Protein AF-A0A6A0ID56-F1 (afdb_monomer_lite)

Secondary structure (DSSP, 8-state):
-----EEEEEEEEEETTEEEEEEEEEPPPP-HHHHHHHHHHHHHHHHHHHT-BTTTTBPPPPPBEEEEEEEEEGGGTT-HHHHHHHHHTTTSPEEEEEEEGGGTEEEEEEE-SSGGG-EEEEEEEETTTEEEEEEEE-HHHHHHHHTTS-----EEEEEETTEEEEE----PPPGGG--TTPPPPPPS--

Radius of gyration: 20.6 Å; chains: 1; bounding box: 54×35×72 Å

Sequence (190 aa):
MVESAEPITIRTHLAKNVVMTARMNCPPQVDHSRVFELARLHLRAFYYRITFDRTTRTGRGWPGLFVPVMLAPKSNWGDRFLLEFSNATRGWPHRLLGVTANGFFKVSIRRHAEEHAACWAWALEWNAVFRIVGFFGLLEPAMAAAWSFDARLSRLVAQYPDGFLALGHEQRLPPSEDTLFMVPEAPPNA

Structure (mmCIF, N/CA/C/O backbone):
data_AF-A0A6A0ID56-F1
#
_entry.id   AF-A0A6A0ID56-F1
#
loop_
_atom_site.group_PDB
_atom_site.id
_atom_site.type_symbol
_atom_site.label_atom_id
_atom_site.label_alt_id
_atom_site.label_comp_id
_atom_site.label_asym_id
_atom_site.label_entity_id
_atom_site.label_seq_id
_atom_site.pdbx_PDB_ins_code
_atom_site.Cartn_x
_atom_site.Cartn_y
_atom_site.Cartn_z
_atom_site.occupancy
_atom_site.B_iso_or_equiv
_atom_site.auth_seq_id
_atom_site.auth_comp_id
_atom_site.auth_asym_id
_atom_site.auth_atom_id
_atom_site.pdbx_PDB_model_num
ATOM 1 N N . MET A 1 1 ? -10.986 -10.707 -26.594 1.00 41.41 1 MET A N 1
ATOM 2 C CA . MET A 1 1 ? -9.640 -10.619 -25.992 1.00 41.41 1 MET A CA 1
ATOM 3 C C . MET A 1 1 ? -8.920 -9.497 -26.705 1.00 41.41 1 MET A C 1
ATOM 5 O O . MET A 1 1 ? -8.809 -9.574 -27.917 1.00 41.41 1 MET A O 1
ATOM 9 N N . VAL A 1 2 ? -8.560 -8.423 -26.006 1.00 44.06 2 VAL A N 1
ATOM 10 C CA . VAL A 1 2 ? -7.789 -7.325 -26.605 1.00 44.06 2 VAL A CA 1
ATOM 11 C C . VAL A 1 2 ? -6.315 -7.696 -26.455 1.00 44.06 2 VAL A C 1
ATOM 13 O O . VAL A 1 2 ? -5.825 -7.781 -25.331 1.00 44.06 2 VAL A O 1
ATOM 16 N N . GLU A 1 3 ? -5.635 -7.982 -27.564 1.00 46.88 3 GLU A N 1
ATOM 17 C CA . GLU A 1 3 ? -4.174 -8.104 -27.602 1.00 46.88 3 GLU A CA 1
ATOM 18 C C . GLU A 1 3 ? -3.572 -6.710 -27.401 1.00 46.88 3 GLU A C 1
ATOM 20 O O . GLU A 1 3 ? -3.464 -5.919 -28.330 1.00 46.88 3 GLU A O 1
ATOM 25 N N . SER A 1 4 ? -3.230 -6.379 -26.157 1.00 58.47 4 SER A N 1
ATOM 26 C CA . SER A 1 4 ? -2.521 -5.142 -25.823 1.00 58.47 4 SER A CA 1
ATOM 27 C C . SER A 1 4 ? -1.018 -5.417 -25.812 1.00 58.47 4 SER A C 1
ATOM 29 O O . SER A 1 4 ? -0.416 -5.519 -24.747 1.00 58.47 4 SER A O 1
ATOM 31 N N . ALA A 1 5 ? -0.423 -5.605 -26.988 1.00 66.81 5 ALA A N 1
ATOM 32 C CA . ALA A 1 5 ? 1.027 -5.665 -27.143 1.00 66.81 5 ALA A CA 1
ATOM 33 C C . ALA A 1 5 ? 1.511 -4.358 -27.777 1.00 66.81 5 ALA A C 1
ATOM 35 O O . ALA A 1 5 ? 1.042 -3.982 -28.850 1.00 66.81 5 ALA A O 1
ATOM 36 N N . GLU A 1 6 ? 2.444 -3.669 -27.123 1.00 65.88 6 GLU A N 1
ATOM 37 C CA . GLU A 1 6 ? 3.040 -2.448 -27.670 1.00 65.88 6 GLU A CA 1
ATOM 38 C C . GLU A 1 6 ? 4.349 -2.790 -28.395 1.00 65.88 6 GLU A C 1
ATOM 40 O O . GLU A 1 6 ? 5.275 -3.323 -27.770 1.00 65.88 6 GLU A O 1
ATOM 45 N N . PRO A 1 7 ? 4.456 -2.529 -29.711 1.00 76.38 7 PRO A N 1
ATOM 46 C CA . PRO A 1 7 ? 5.693 -2.749 -30.443 1.00 76.38 7 PRO A CA 1
ATOM 47 C C . PRO A 1 7 ? 6.672 -1.596 -30.192 1.00 76.38 7 PRO A C 1
ATOM 49 O O . PRO A 1 7 ? 6.450 -0.464 -30.619 1.00 76.38 7 PRO A O 1
ATOM 52 N N . ILE A 1 8 ? 7.809 -1.890 -29.566 1.00 76.75 8 ILE A N 1
ATOM 53 C CA . ILE A 1 8 ? 8.932 -0.959 -29.438 1.00 76.75 8 ILE A CA 1
ATOM 54 C C . ILE A 1 8 ? 9.905 -1.209 -30.589 1.00 76.75 8 ILE A C 1
ATOM 56 O O . ILE A 1 8 ? 10.364 -2.333 -30.800 1.00 76.75 8 ILE A O 1
ATOM 60 N N . THR A 1 9 ? 10.245 -0.155 -31.334 1.00 81.44 9 THR A N 1
ATOM 61 C CA . THR A 1 9 ? 11.275 -0.202 -32.381 1.00 81.44 9 THR A CA 1
ATOM 62 C C . THR A 1 9 ? 12.451 0.687 -31.995 1.00 81.44 9 THR A C 1
ATOM 64 O O . THR A 1 9 ? 12.313 1.904 -31.917 1.00 81.44 9 THR A O 1
ATOM 67 N N . ILE A 1 10 ? 13.621 0.085 -31.797 1.00 82.00 10 ILE A N 1
ATOM 68 C CA . ILE A 1 10 ? 14.880 0.787 -31.534 1.00 82.00 10 ILE A CA 1
ATOM 69 C C . ILE A 1 10 ? 15.685 0.800 -32.829 1.00 82.00 10 ILE A C 1
ATOM 71 O O . ILE A 1 10 ? 15.975 -0.254 -33.397 1.00 82.00 10 ILE A O 1
ATOM 75 N N . ARG A 1 11 ? 16.065 1.991 -33.298 1.00 85.50 11 ARG A N 1
ATOM 76 C CA . ARG A 1 11 ? 16.885 2.176 -34.500 1.00 85.50 11 ARG A CA 1
ATOM 77 C C . ARG A 1 11 ? 18.168 2.909 -34.131 1.00 85.50 11 ARG A C 1
ATOM 79 O O . ARG A 1 11 ? 18.107 3.978 -33.534 1.00 85.50 11 ARG A O 1
ATOM 86 N N . THR A 1 12 ? 19.317 2.349 -34.496 1.00 86.06 12 THR A N 1
ATOM 87 C CA . THR A 1 12 ? 20.626 2.965 -34.237 1.00 86.06 12 THR A CA 1
ATOM 88 C C . THR A 1 12 ? 21.547 2.877 -35.451 1.00 86.06 12 THR A C 1
ATOM 90 O O . THR A 1 12 ? 21.469 1.934 -36.242 1.00 86.06 12 THR A O 1
ATOM 93 N N . HIS A 1 13 ? 22.412 3.878 -35.606 1.00 87.75 13 HIS A N 1
ATOM 94 C CA . HIS A 1 13 ? 23.442 3.926 -36.640 1.00 87.75 13 HIS A CA 1
ATOM 95 C C . HIS A 1 13 ? 24.752 3.391 -36.062 1.00 87.75 13 HIS A C 1
ATOM 97 O O . HIS A 1 13 ? 25.316 3.992 -35.154 1.00 87.75 13 HIS A O 1
ATOM 103 N N . LEU A 1 14 ? 25.234 2.266 -36.592 1.00 85.44 14 LEU A N 1
ATOM 104 C CA . LEU A 1 14 ? 26.488 1.650 -36.145 1.00 85.44 14 LEU A CA 1
ATOM 105 C C . LEU A 1 14 ? 27.697 2.166 -36.938 1.00 85.44 14 LEU A C 1
ATOM 107 O O . LEU A 1 14 ? 28.797 2.249 -36.404 1.00 85.44 14 LEU A O 1
ATOM 111 N N . ALA A 1 15 ? 27.497 2.531 -38.206 1.00 87.88 15 ALA A N 1
ATOM 112 C CA . ALA A 1 15 ? 28.513 3.128 -39.069 1.00 87.88 15 ALA A CA 1
ATOM 113 C C . ALA A 1 15 ? 27.854 3.922 -40.206 1.00 87.88 15 ALA A C 1
ATOM 115 O O . ALA A 1 15 ? 26.632 3.888 -40.389 1.00 87.88 15 ALA A O 1
ATOM 116 N N . LYS A 1 16 ? 28.670 4.605 -41.017 1.00 82.00 16 LYS A N 1
ATOM 117 C CA . LYS A 1 16 ? 28.224 5.231 -42.267 1.00 82.00 16 LYS A CA 1
ATOM 118 C C . LYS A 1 16 ? 27.663 4.120 -43.170 1.00 82.00 16 LYS A C 1
ATOM 120 O O . LYS A 1 16 ? 28.420 3.307 -43.685 1.00 82.00 16 LYS A O 1
ATOM 125 N N . ASN A 1 17 ? 26.337 4.073 -43.299 1.00 90.94 17 ASN A N 1
ATOM 126 C CA . ASN A 1 17 ? 25.537 3.069 -44.025 1.00 90.94 17 ASN A CA 1
ATOM 127 C C . ASN A 1 17 ? 25.223 1.745 -43.299 1.00 90.94 17 ASN A C 1
ATOM 129 O O . ASN A 1 17 ? 24.662 0.850 -43.926 1.00 90.94 17 ASN A O 1
ATOM 133 N N . VAL A 1 18 ? 25.489 1.612 -41.995 1.00 83.88 18 VAL A N 1
ATOM 134 C CA . VAL A 1 18 ? 25.038 0.444 -41.212 1.00 83.88 18 VAL A CA 1
ATOM 135 C C . VAL A 1 18 ? 24.012 0.888 -40.178 1.00 83.88 18 VAL A C 1
ATOM 137 O O . VAL A 1 18 ? 24.323 1.662 -39.272 1.00 83.88 18 VAL A O 1
ATOM 140 N N . VAL A 1 19 ? 22.784 0.386 -40.315 1.00 91.12 19 VAL A N 1
ATOM 141 C CA . VAL A 1 19 ? 21.666 0.662 -39.408 1.00 91.12 19 VAL A CA 1
ATOM 142 C C . VAL A 1 19 ? 21.219 -0.643 -38.773 1.00 91.12 19 VAL A C 1
ATOM 144 O O . VAL A 1 19 ? 20.851 -1.581 -39.475 1.00 91.12 19 VAL A O 1
ATOM 147 N N . MET A 1 20 ? 21.201 -0.684 -37.446 1.00 86.94 20 MET A N 1
ATOM 148 C CA . MET A 1 20 ? 20.585 -1.771 -36.696 1.00 86.94 20 MET A CA 1
ATOM 149 C C . MET A 1 20 ? 19.167 -1.366 -36.300 1.00 86.94 20 MET A C 1
ATOM 151 O O . MET A 1 20 ? 18.949 -0.265 -35.791 1.00 86.94 20 MET A O 1
ATOM 155 N N . THR A 1 21 ? 18.208 -2.262 -36.530 1.00 89.00 21 THR A N 1
ATOM 156 C CA . THR A 1 21 ? 16.823 -2.108 -36.073 1.00 89.00 21 THR A CA 1
ATOM 157 C C . THR A 1 21 ? 16.459 -3.303 -35.207 1.00 89.00 21 THR A C 1
ATOM 159 O O . THR A 1 21 ? 16.479 -4.432 -35.689 1.00 89.00 21 THR A O 1
ATOM 162 N N . ALA A 1 22 ? 16.113 -3.057 -33.949 1.00 84.69 22 ALA A N 1
ATOM 163 C CA . ALA A 1 22 ? 15.562 -4.059 -33.047 1.00 84.69 22 ALA A CA 1
ATOM 164 C C . ALA A 1 22 ? 14.069 -3.779 -32.844 1.00 84.69 22 ALA A C 1
ATOM 166 O O . ALA A 1 22 ? 13.681 -2.638 -32.592 1.00 84.69 22 ALA A O 1
ATOM 167 N N . ARG A 1 23 ? 13.231 -4.813 -32.971 1.00 84.56 23 ARG A N 1
ATOM 168 C CA . ARG A 1 23 ? 11.794 -4.750 -32.675 1.00 84.56 23 ARG A CA 1
ATOM 169 C C . ARG A 1 23 ? 11.477 -5.687 -31.526 1.00 84.56 23 ARG A C 1
ATOM 171 O O . ARG A 1 23 ? 11.914 -6.834 -31.538 1.00 84.56 23 ARG A O 1
ATOM 178 N N . MET A 1 24 ? 10.714 -5.199 -30.562 1.00 82.12 24 MET A N 1
ATOM 179 C CA . MET A 1 24 ? 10.298 -5.957 -29.388 1.00 82.12 24 MET A CA 1
ATOM 180 C C . MET A 1 24 ? 8.801 -5.756 -29.179 1.00 82.12 24 MET A C 1
ATOM 182 O O . MET A 1 24 ? 8.315 -4.644 -29.354 1.00 82.12 24 MET A O 1
ATOM 186 N N . ASN A 1 25 ? 8.088 -6.804 -28.776 1.00 78.31 25 ASN A N 1
ATOM 187 C CA . ASN A 1 25 ? 6.704 -6.685 -28.325 1.00 78.31 25 ASN A CA 1
ATOM 188 C C . ASN A 1 25 ? 6.703 -6.668 -26.801 1.00 78.31 25 ASN A C 1
ATOM 190 O O . ASN A 1 25 ? 7.142 -7.632 -26.171 1.00 78.31 25 ASN A O 1
ATOM 194 N N . CYS A 1 26 ? 6.229 -5.576 -26.215 1.00 68.06 26 CYS A N 1
ATOM 195 C CA . CYS A 1 26 ? 6.097 -5.469 -24.774 1.00 68.06 26 CYS A CA 1
ATOM 196 C C . CYS A 1 26 ? 4.773 -6.090 -24.316 1.00 68.06 26 CYS A C 1
ATOM 198 O O . CYS A 1 26 ? 3.750 -5.921 -24.987 1.00 68.06 26 CYS A O 1
ATOM 200 N N . PRO A 1 27 ? 4.774 -6.812 -23.180 1.00 71.56 27 PRO A N 1
ATOM 201 C CA . PRO A 1 27 ? 3.541 -7.325 -22.605 1.00 71.56 27 PRO A CA 1
ATOM 202 C C . PRO A 1 27 ? 2.624 -6.162 -22.190 1.00 71.56 27 PRO A C 1
ATOM 204 O O . PRO A 1 27 ? 3.123 -5.052 -21.966 1.00 71.56 27 PRO A O 1
ATOM 207 N N . PRO A 1 28 ? 1.310 -6.414 -22.032 1.00 74.81 28 PRO A N 1
ATOM 208 C CA . PRO A 1 28 ? 0.379 -5.429 -21.500 1.00 74.81 28 PRO A CA 1
ATOM 209 C C . PRO A 1 28 ? 0.922 -4.818 -20.210 1.00 74.81 28 PRO A C 1
ATOM 211 O O . PRO A 1 28 ? 1.249 -5.538 -19.262 1.00 74.81 28 PRO A O 1
ATOM 214 N N . GLN A 1 29 ? 1.031 -3.494 -20.186 1.00 78.25 29 GLN A N 1
ATOM 215 C CA . GLN A 1 29 ? 1.465 -2.767 -19.003 1.00 78.25 29 GLN A CA 1
ATOM 216 C C . GLN A 1 29 ? 0.274 -2.492 -18.092 1.00 78.25 29 GLN A C 1
ATOM 218 O O . GLN A 1 29 ? -0.871 -2.348 -18.526 1.00 78.25 29 GLN A O 1
ATOM 223 N N . VAL A 1 30 ? 0.548 -2.446 -16.796 1.00 83.56 30 VAL A N 1
ATOM 224 C CA . VAL A 1 30 ? -0.463 -2.119 -15.800 1.00 83.56 30 VAL A CA 1
ATOM 225 C C . VAL A 1 30 ? -0.763 -0.623 -15.866 1.00 83.56 30 VAL A C 1
ATOM 227 O O . VAL A 1 30 ? 0.144 0.198 -15.797 1.00 83.56 30 VAL A O 1
ATOM 230 N N . ASP A 1 31 ? -2.041 -0.258 -15.936 1.00 88.19 31 ASP A N 1
ATOM 231 C CA . ASP A 1 31 ? -2.465 1.132 -15.760 1.00 88.19 31 ASP A CA 1
ATOM 232 C C . ASP A 1 31 ? -2.387 1.500 -14.269 1.00 88.19 31 ASP A C 1
ATOM 234 O O . ASP A 1 31 ? -3.227 1.088 -13.458 1.00 88.19 31 ASP A O 1
ATOM 238 N N . HIS A 1 32 ? -1.356 2.267 -13.907 1.00 86.44 32 HIS A N 1
ATOM 239 C CA . HIS A 1 32 ? -1.090 2.667 -12.525 1.00 86.44 32 HIS A CA 1
ATOM 240 C C . HIS A 1 32 ? -2.263 3.440 -11.907 1.00 86.44 32 HIS A C 1
ATOM 242 O O . HIS A 1 32 ? -2.618 3.188 -10.754 1.00 86.44 32 HIS A O 1
ATOM 248 N N . SER A 1 33 ? -2.910 4.329 -12.665 1.00 89.06 33 SER A N 1
ATOM 249 C CA . SER A 1 33 ? -4.040 5.129 -12.179 1.00 89.06 33 SER A CA 1
ATOM 250 C C . SER A 1 33 ? -5.215 4.233 -11.796 1.00 89.06 33 SER A C 1
ATOM 252 O O . SER A 1 33 ? -5.802 4.387 -10.723 1.00 89.06 33 SER A O 1
ATOM 254 N N . ARG A 1 34 ? -5.522 3.235 -12.633 1.00 92.69 34 ARG A N 1
ATOM 255 C CA . ARG A 1 34 ? -6.596 2.269 -12.351 1.00 92.69 34 ARG A CA 1
ATOM 256 C C . ARG A 1 34 ? -6.262 1.365 -11.174 1.00 92.69 34 ARG A C 1
ATOM 258 O O . ARG A 1 34 ? -7.144 1.067 -10.369 1.00 92.69 34 ARG A O 1
ATOM 265 N N . VAL A 1 35 ? -5.005 0.944 -11.051 1.00 93.94 35 VAL A N 1
ATOM 266 C CA . VAL A 1 35 ? -4.553 0.137 -9.913 1.00 93.94 35 VAL A CA 1
ATOM 267 C C . VAL A 1 35 ? -4.669 0.903 -8.603 1.00 93.94 35 VAL A C 1
ATOM 269 O O . VAL A 1 35 ? -5.220 0.373 -7.637 1.00 93.94 35 VAL A O 1
ATOM 272 N N . PHE A 1 36 ? -4.212 2.151 -8.560 1.00 95.12 36 PHE A N 1
ATOM 273 C CA . PHE A 1 36 ? -4.312 2.962 -7.353 1.00 95.12 36 PHE A CA 1
ATOM 274 C C . PHE A 1 36 ? -5.759 3.286 -6.988 1.00 95.12 36 PHE A C 1
ATOM 276 O O . PHE A 1 36 ? -6.105 3.235 -5.807 1.00 95.12 36 PHE A O 1
ATOM 283 N N . GLU A 1 37 ? -6.628 3.524 -7.970 1.00 96.12 37 GLU A N 1
ATOM 284 C CA . GLU A 1 37 ? -8.051 3.725 -7.697 1.00 96.12 37 GLU A CA 1
ATOM 285 C C . GLU A 1 37 ? -8.710 2.457 -7.135 1.00 96.12 37 GLU A C 1
ATOM 287 O O . GLU A 1 37 ? -9.428 2.520 -6.135 1.00 96.12 37 GLU A O 1
ATOM 292 N N . LEU A 1 38 ? -8.410 1.282 -7.696 1.00 96.75 38 LEU A N 1
ATOM 293 C CA . LEU A 1 38 ? -8.908 0.014 -7.159 1.00 96.75 38 LEU A CA 1
ATOM 294 C C . LEU A 1 38 ? -8.387 -0.247 -5.735 1.00 96.75 38 LEU A C 1
ATOM 296 O O . LEU A 1 38 ? -9.147 -0.681 -4.866 1.00 96.75 38 LEU A O 1
ATOM 300 N N . ALA A 1 39 ? -7.114 0.054 -5.464 1.00 97.56 39 ALA A N 1
ATOM 301 C CA . ALA A 1 39 ? -6.554 -0.019 -4.118 1.00 97.56 39 ALA A CA 1
ATOM 302 C C . ALA A 1 39 ? -7.306 0.909 -3.151 1.00 97.56 39 ALA A C 1
ATOM 304 O O . ALA A 1 39 ? -7.729 0.471 -2.080 1.00 97.56 39 ALA A O 1
ATOM 305 N N . ARG A 1 40 ? -7.559 2.160 -3.554 1.00 97.25 40 ARG A N 1
ATOM 306 C CA . ARG A 1 40 ? -8.319 3.135 -2.764 1.00 97.25 40 ARG A CA 1
ATOM 307 C C . ARG A 1 40 ? -9.728 2.637 -2.440 1.00 97.25 40 ARG A C 1
ATOM 309 O O . ARG A 1 40 ? -10.163 2.759 -1.297 1.00 97.25 40 ARG A O 1
ATOM 316 N N . LEU A 1 41 ? -10.437 2.045 -3.403 1.00 97.31 41 LEU A N 1
ATOM 317 C CA . LEU A 1 41 ? -11.779 1.489 -3.187 1.00 97.31 41 LEU A CA 1
ATOM 318 C C . LEU A 1 41 ? -11.776 0.332 -2.178 1.00 97.31 41 LEU A C 1
ATOM 320 O O . LEU A 1 41 ? -12.590 0.340 -1.249 1.00 97.31 41 LEU A O 1
ATOM 324 N N . HIS A 1 42 ? -10.838 -0.615 -2.297 1.00 97.44 42 HIS A N 1
ATOM 325 C CA . HIS A 1 42 ? -10.683 -1.695 -1.316 1.00 97.44 42 HIS A CA 1
ATOM 326 C C . HIS A 1 42 ? -10.437 -1.147 0.090 1.00 97.44 42 HIS A C 1
ATOM 328 O O . HIS A 1 42 ? -11.107 -1.542 1.046 1.00 97.44 42 HIS A O 1
ATOM 334 N N . LEU A 1 43 ? -9.507 -0.201 0.220 1.00 97.88 43 LEU A N 1
ATOM 335 C CA . LEU A 1 43 ? -9.165 0.372 1.515 1.00 97.88 43 LEU A CA 1
ATOM 336 C C . LEU A 1 43 ? -10.336 1.141 2.122 1.00 97.88 43 LEU A C 1
ATOM 338 O O . LEU A 1 43 ? -10.554 1.022 3.323 1.00 97.88 43 LEU A O 1
ATOM 342 N N . ARG A 1 44 ? -11.134 1.871 1.329 1.00 96.75 44 ARG A N 1
ATOM 343 C CA . ARG A 1 44 ? -12.348 2.539 1.831 1.00 96.75 44 ARG A CA 1
ATOM 344 C C . ARG A 1 44 ? -13.338 1.541 2.424 1.00 96.75 44 ARG A C 1
ATOM 346 O O . ARG A 1 44 ? -13.853 1.784 3.514 1.00 96.75 44 ARG A O 1
ATOM 353 N N . ALA A 1 45 ? -13.563 0.412 1.753 1.00 96.56 45 ALA A N 1
ATOM 354 C CA . ALA A 1 45 ? -14.433 -0.646 2.263 1.00 96.56 45 ALA A CA 1
ATOM 355 C C . ALA A 1 45 ? -13.884 -1.259 3.564 1.00 96.56 45 ALA A C 1
ATOM 357 O O . ALA A 1 45 ? -14.614 -1.416 4.545 1.00 96.56 45 ALA A O 1
ATOM 358 N N . PHE A 1 46 ? -12.583 -1.552 3.608 1.00 97.38 46 PHE A N 1
ATOM 359 C CA . PHE A 1 46 ? -11.940 -2.080 4.808 1.00 97.38 46 PHE A CA 1
ATOM 360 C C . PHE A 1 46 ? -11.947 -1.089 5.966 1.00 97.38 46 PHE A C 1
ATOM 362 O O . PHE A 1 46 ? -12.250 -1.476 7.089 1.00 97.38 46 PHE A O 1
ATOM 369 N N . TYR A 1 47 ? -11.677 0.187 5.709 1.00 96.75 47 TYR A N 1
ATOM 370 C CA . TYR A 1 47 ? -11.709 1.229 6.725 1.00 96.75 47 TYR A CA 1
ATOM 371 C C . TYR A 1 47 ? -13.107 1.394 7.321 1.00 96.75 47 TYR A C 1
ATOM 373 O O . TYR A 1 47 ? -13.259 1.449 8.544 1.00 96.75 47 TYR A O 1
ATOM 381 N N . TYR A 1 48 ? -14.139 1.398 6.472 1.00 96.62 48 TYR A N 1
ATOM 382 C CA . TYR A 1 48 ? -15.523 1.423 6.933 1.00 96.62 48 TYR A CA 1
ATOM 383 C C . TYR A 1 48 ? -15.816 0.236 7.856 1.00 96.62 48 TYR A C 1
ATOM 385 O O . TYR A 1 48 ? -16.371 0.420 8.934 1.00 96.62 48 TYR A O 1
ATOM 393 N N . ARG A 1 49 ? -15.368 -0.972 7.485 1.00 95.88 49 ARG A N 1
ATOM 394 C CA . ARG A 1 49 ? -15.504 -2.174 8.323 1.00 95.88 49 ARG A CA 1
ATOM 395 C C . ARG A 1 49 ? -14.747 -2.063 9.649 1.00 95.88 49 ARG A C 1
ATOM 397 O O . ARG A 1 49 ? -15.299 -2.431 10.678 1.00 95.88 49 ARG A O 1
ATOM 404 N N . ILE A 1 50 ? -13.501 -1.586 9.632 1.00 95.31 50 ILE A N 1
ATOM 405 C CA . ILE A 1 50 ? -12.666 -1.410 10.835 1.00 95.31 50 ILE A CA 1
ATOM 406 C C . ILE A 1 50 ? -13.330 -0.446 11.822 1.00 95.31 50 ILE A C 1
ATOM 408 O O . ILE A 1 50 ? -13.215 -0.618 13.031 1.00 95.31 50 ILE A O 1
ATOM 412 N N . THR A 1 51 ? -14.014 0.574 11.308 1.00 95.31 51 THR A N 1
ATOM 413 C CA . THR A 1 51 ? -14.630 1.639 12.108 1.00 95.31 51 THR A CA 1
ATOM 414 C C . THR A 1 51 ? -16.130 1.458 12.320 1.00 95.31 51 THR A C 1
ATOM 416 O O . THR A 1 51 ? -16.778 2.376 12.818 1.00 95.31 51 THR A O 1
ATOM 419 N N . PHE A 1 52 ? -16.684 0.306 11.935 1.00 96.88 52 PHE A N 1
ATOM 420 C CA . PHE A 1 52 ? -18.110 0.026 12.036 1.00 96.88 52 PHE A CA 1
ATOM 421 C C . PHE A 1 52 ? -18.532 -0.163 13.493 1.00 96.88 52 PHE A C 1
ATOM 423 O O . PHE A 1 52 ? -18.101 -1.107 14.158 1.00 96.88 52 PHE A O 1
ATOM 430 N N . ASP A 1 53 ? -19.424 0.698 13.966 1.00 96.31 53 ASP A N 1
ATOM 431 C CA . ASP A 1 53 ? -20.088 0.547 15.253 1.00 96.31 53 ASP A CA 1
ATOM 432 C C . ASP A 1 53 ? -21.397 -0.232 15.065 1.00 96.31 53 ASP A C 1
ATOM 434 O O . ASP A 1 53 ? -22.271 0.129 14.274 1.00 96.31 53 ASP A O 1
ATOM 438 N N . ARG A 1 54 ? -21.536 -1.334 15.806 1.00 95.31 54 ARG A N 1
ATOM 439 C CA . ARG A 1 54 ? -22.718 -2.206 15.751 1.00 95.31 54 ARG A CA 1
ATOM 440 C C . ARG A 1 54 ? -23.962 -1.561 16.359 1.00 95.31 54 ARG A C 1
ATOM 442 O O . ARG A 1 54 ? -25.067 -1.940 15.978 1.00 95.31 54 ARG A O 1
ATOM 449 N N . THR A 1 55 ? -23.782 -0.613 17.274 1.00 96.88 55 THR A N 1
ATOM 450 C CA . THR A 1 55 ? -24.863 0.077 17.983 1.00 96.88 55 THR A CA 1
ATOM 451 C C . THR A 1 55 ? -25.545 1.069 17.055 1.00 96.88 55 THR A C 1
ATOM 453 O O . THR A 1 55 ? -26.752 0.997 16.840 1.00 96.88 55 THR A O 1
ATOM 456 N N . THR A 1 56 ? -24.760 1.953 16.438 1.00 96.44 56 THR A N 1
ATOM 457 C CA . THR A 1 56 ? -25.258 2.951 15.481 1.00 96.44 56 THR A CA 1
ATOM 458 C C . THR A 1 56 ? -25.461 2.375 14.080 1.00 96.44 56 THR A C 1
ATOM 460 O O . THR A 1 56 ? -26.122 3.002 13.256 1.00 96.44 56 THR A O 1
ATOM 463 N N . ARG A 1 57 ? -24.906 1.184 13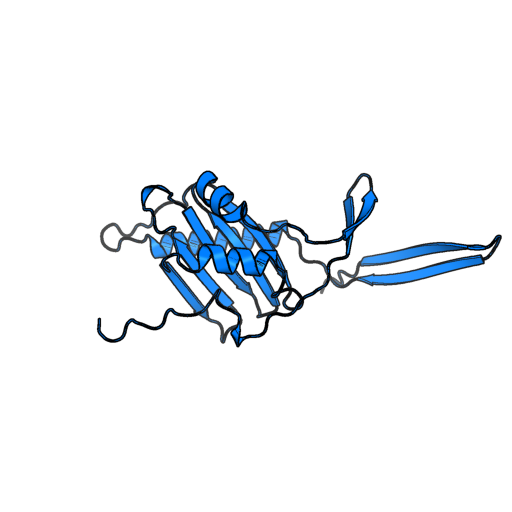.803 1.00 95.88 57 ARG A N 1
ATOM 464 C CA . ARG A 1 57 ? -24.863 0.527 12.484 1.00 95.88 57 ARG A CA 1
ATOM 465 C C . ARG A 1 57 ? -24.194 1.386 11.412 1.00 95.88 57 ARG A C 1
ATOM 467 O O . ARG A 1 57 ? -24.578 1.343 10.243 1.00 95.88 57 ARG A O 1
ATOM 474 N N . THR A 1 58 ? -23.192 2.165 11.804 1.00 95.12 58 THR A N 1
ATOM 475 C CA . THR A 1 58 ? -22.465 3.063 10.907 1.00 95.12 58 THR A CA 1
ATOM 476 C C . THR A 1 58 ? -20.957 2.923 11.086 1.00 95.12 58 THR A C 1
ATOM 478 O O . THR A 1 58 ? -20.453 2.742 12.190 1.00 95.12 58 THR A O 1
ATOM 481 N N . GLY A 1 59 ? -20.226 2.990 9.974 1.00 93.50 59 GLY A N 1
ATOM 482 C CA . GLY A 1 59 ? -18.773 3.162 9.950 1.00 93.50 59 GLY A CA 1
ATOM 483 C C . GLY A 1 59 ? -18.384 4.624 9.753 1.00 93.50 59 GLY A C 1
ATOM 484 O O . GLY A 1 59 ? -19.203 5.455 9.351 1.00 93.50 59 GLY A O 1
ATOM 485 N N . ARG A 1 60 ? -17.118 4.948 10.019 1.00 92.56 60 ARG A N 1
ATOM 486 C CA . ARG A 1 60 ? -16.589 6.304 9.832 1.00 92.56 60 ARG A CA 1
ATOM 487 C C . ARG A 1 60 ? -16.214 6.556 8.372 1.00 92.56 60 ARG A C 1
ATOM 489 O O . ARG A 1 60 ? -15.867 5.642 7.621 1.00 92.56 60 ARG A O 1
ATOM 496 N N . GLY A 1 61 ? -16.266 7.828 7.982 1.00 89.38 61 GLY A N 1
ATOM 497 C CA . GLY A 1 61 ? -15.762 8.292 6.693 1.00 89.38 61 GLY A CA 1
ATOM 498 C C . GLY A 1 61 ? -14.240 8.176 6.600 1.00 89.38 61 GLY A C 1
ATOM 499 O O . GLY A 1 61 ? -13.539 8.245 7.607 1.00 89.38 61 GLY A O 1
ATOM 500 N N . TRP A 1 62 ? -13.742 8.002 5.376 1.00 91.25 62 TRP A N 1
ATOM 501 C CA . TRP A 1 62 ? -12.311 7.908 5.082 1.00 91.25 62 TRP A CA 1
ATOM 502 C C . TRP A 1 62 ? -11.546 9.138 5.602 1.00 91.25 62 TRP A C 1
ATOM 504 O O . TRP A 1 62 ? -11.952 10.259 5.285 1.00 91.25 62 TRP A O 1
ATOM 514 N N . PRO A 1 63 ? -10.448 8.965 6.356 1.00 88.44 63 PRO A N 1
ATOM 515 C CA . PRO A 1 63 ? -9.711 10.086 6.907 1.00 88.44 63 PRO A CA 1
ATOM 516 C C . PRO A 1 63 ? -8.650 10.580 5.920 1.00 88.44 63 PRO A C 1
ATOM 518 O O . PRO A 1 63 ? -7.855 9.797 5.400 1.00 88.44 63 PRO A O 1
ATOM 521 N N . GLY A 1 64 ? -8.602 11.898 5.725 1.00 91.81 64 GLY A N 1
ATOM 522 C CA . GLY A 1 64 ? -7.503 12.586 5.049 1.00 91.81 64 GLY A CA 1
ATOM 523 C C . GLY A 1 64 ? -7.230 12.120 3.616 1.00 91.81 64 GLY A C 1
ATOM 524 O O . GLY A 1 64 ? -8.147 11.820 2.847 1.00 91.81 64 GLY A O 1
ATOM 525 N N . LEU A 1 65 ? -5.949 12.115 3.249 1.00 94.25 65 LEU A N 1
ATOM 526 C CA . LEU A 1 65 ? -5.487 11.852 1.888 1.00 94.25 65 LEU A CA 1
ATOM 527 C C . LEU A 1 65 ? -5.242 10.363 1.647 1.00 94.25 65 LEU A C 1
ATOM 529 O O . LEU A 1 65 ? -5.047 9.588 2.578 1.00 94.25 65 LEU A O 1
ATOM 533 N N . PHE A 1 66 ? -5.240 9.971 0.375 1.00 95.62 66 PHE A N 1
ATOM 534 C CA . PHE A 1 66 ? -4.745 8.678 -0.087 1.00 95.62 66 PHE A CA 1
ATOM 535 C C . PHE A 1 66 ? -3.375 8.900 -0.727 1.00 95.62 66 PHE A C 1
ATOM 537 O O . PHE A 1 66 ? -3.272 9.632 -1.709 1.00 95.62 66 PHE A O 1
ATOM 544 N N . VAL A 1 67 ? -2.335 8.300 -0.150 1.00 94.69 67 VAL A N 1
ATOM 545 C CA . VAL A 1 67 ? -0.938 8.529 -0.535 1.00 94.69 67 VAL A CA 1
ATOM 546 C C . VAL A 1 67 ? -0.337 7.192 -0.973 1.00 94.69 67 VAL A C 1
ATOM 548 O O . VAL A 1 67 ? 0.216 6.467 -0.140 1.00 94.69 67 VAL A O 1
ATOM 551 N N . PRO A 1 68 ? -0.495 6.796 -2.251 1.00 93.56 68 PRO A N 1
ATOM 552 C CA . PRO A 1 68 ? 0.171 5.612 -2.767 1.00 93.56 68 PRO A CA 1
ATOM 553 C C . PRO A 1 68 ? 1.679 5.855 -2.783 1.00 93.56 68 PRO A C 1
ATOM 555 O O . PRO A 1 68 ? 2.143 6.916 -3.194 1.00 93.56 68 PRO A O 1
ATOM 558 N N . VAL A 1 69 ? 2.431 4.866 -2.319 1.00 90.50 69 VAL A N 1
ATOM 559 C CA . VAL A 1 69 ? 3.888 4.941 -2.236 1.00 90.50 69 VAL A CA 1
ATOM 560 C C . VAL A 1 69 ? 4.527 4.158 -3.374 1.00 90.50 69 VAL A C 1
ATOM 562 O O . VAL A 1 69 ? 5.369 4.688 -4.091 1.00 90.50 69 VAL A O 1
ATOM 565 N N . MET A 1 70 ? 4.128 2.900 -3.558 1.00 90.62 70 MET A N 1
ATOM 566 C CA . MET A 1 70 ? 4.758 2.033 -4.548 1.00 90.62 70 MET A CA 1
ATOM 567 C C . MET A 1 70 ? 3.791 0.961 -5.046 1.00 90.62 70 MET A C 1
ATOM 569 O O . MET A 1 70 ? 3.011 0.403 -4.272 1.00 90.62 70 MET A O 1
ATOM 573 N N . LEU A 1 71 ? 3.892 0.653 -6.338 1.00 92.81 71 LEU A N 1
ATOM 574 C CA . LEU A 1 71 ? 3.396 -0.569 -6.965 1.00 92.81 71 LEU A CA 1
ATOM 575 C C . LEU A 1 71 ? 4.620 -1.397 -7.376 1.00 92.81 71 LEU A C 1
ATOM 577 O O . LEU A 1 71 ? 5.439 -0.926 -8.160 1.00 92.81 71 LEU A O 1
ATOM 581 N N . ALA A 1 72 ? 4.750 -2.612 -6.848 1.00 92.12 72 ALA A N 1
ATOM 582 C CA . ALA A 1 72 ? 5.894 -3.484 -7.089 1.00 92.12 72 ALA A CA 1
ATOM 583 C C . ALA A 1 72 ? 5.449 -4.844 -7.659 1.00 92.12 72 ALA A C 1
ATOM 585 O O . ALA A 1 72 ? 4.624 -5.528 -7.034 1.00 92.12 72 ALA A O 1
ATOM 586 N N . PRO A 1 73 ? 5.991 -5.280 -8.812 1.00 92.12 73 PRO A N 1
ATOM 587 C CA . PRO A 1 73 ? 5.826 -6.652 -9.273 1.00 92.12 73 PRO A CA 1
ATOM 588 C C . PRO A 1 73 ? 6.612 -7.615 -8.375 1.00 92.12 73 PRO A C 1
ATOM 590 O O . PRO A 1 73 ? 7.557 -7.227 -7.692 1.00 92.12 73 PRO A O 1
ATOM 593 N N . LYS A 1 74 ? 6.256 -8.900 -8.414 1.00 92.06 74 LYS A N 1
ATOM 594 C CA . LYS A 1 74 ? 6.869 -9.963 -7.603 1.00 92.06 74 LYS A CA 1
ATOM 595 C C . LYS A 1 74 ? 8.380 -10.056 -7.752 1.00 92.06 74 LYS A C 1
ATOM 597 O O . LYS A 1 74 ? 9.075 -10.354 -6.780 1.00 92.06 74 LYS A O 1
ATOM 602 N N . SER A 1 75 ? 8.881 -9.824 -8.961 1.00 90.25 75 SER A N 1
ATOM 603 C CA . SER A 1 75 ? 10.316 -9.831 -9.230 1.00 90.25 75 SER A CA 1
ATOM 604 C C . SER A 1 75 ? 11.062 -8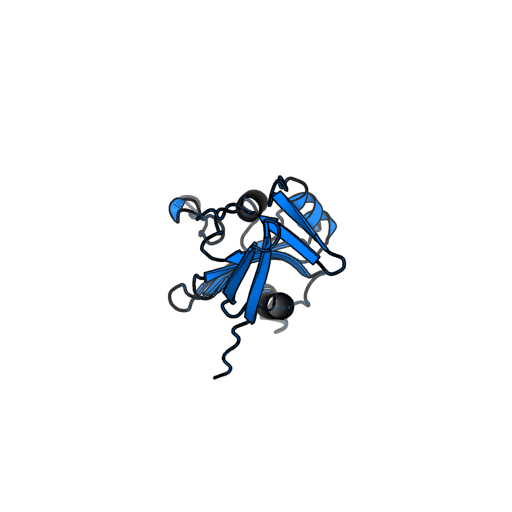.722 -8.487 1.00 90.25 75 SER A C 1
ATOM 606 O O . SER A 1 75 ? 12.251 -8.888 -8.240 1.00 90.25 75 SER A O 1
ATOM 608 N N . ASN A 1 76 ? 10.362 -7.665 -8.056 1.00 90.88 76 ASN A N 1
ATOM 609 C CA . ASN A 1 76 ? 10.925 -6.509 -7.367 1.00 90.88 76 ASN A CA 1
ATOM 610 C C . ASN A 1 76 ? 10.384 -6.308 -5.936 1.00 90.88 76 ASN A C 1
ATOM 612 O O . ASN A 1 76 ? 10.338 -5.194 -5.425 1.00 90.88 76 ASN A O 1
ATOM 616 N N . TRP A 1 77 ? 9.926 -7.364 -5.256 1.00 93.38 77 TRP A N 1
ATOM 617 C CA . TRP A 1 77 ? 9.472 -7.231 -3.860 1.00 93.38 77 TRP A CA 1
ATOM 618 C C . TRP A 1 77 ? 10.598 -6.948 -2.856 1.00 93.38 77 TRP A C 1
ATOM 620 O O . TRP A 1 77 ? 10.325 -6.541 -1.733 1.00 93.38 77 TRP A O 1
ATOM 630 N N . GLY A 1 78 ? 11.849 -7.196 -3.229 1.00 90.62 78 GLY A N 1
ATOM 631 C CA . GLY A 1 78 ? 13.037 -6.868 -2.444 1.00 90.62 78 GLY A CA 1
ATOM 632 C C . GLY A 1 78 ? 13.566 -5.465 -2.729 1.00 90.62 78 GLY A C 1
ATOM 633 O O . GLY A 1 78 ? 14.669 -5.147 -2.299 1.00 90.62 78 GLY A O 1
ATOM 634 N N . ASP A 1 79 ? 12.809 -4.645 -3.464 1.00 88.75 79 ASP A N 1
ATOM 635 C CA . ASP A 1 79 ? 13.135 -3.242 -3.678 1.00 88.75 79 ASP A CA 1
ATOM 636 C C . ASP A 1 79 ? 13.328 -2.526 -2.343 1.00 88.75 79 ASP A C 1
ATOM 638 O O . ASP A 1 79 ? 12.532 -2.675 -1.407 1.00 88.75 79 ASP A O 1
ATOM 642 N N . ARG A 1 80 ? 14.385 -1.719 -2.265 1.00 86.44 80 ARG A N 1
ATOM 643 C CA . ARG A 1 80 ? 14.738 -1.033 -1.031 1.00 86.44 80 ARG A CA 1
ATOM 644 C C . ARG A 1 80 ? 13.610 -0.134 -0.530 1.00 86.44 80 ARG A C 1
ATOM 646 O O . ARG A 1 80 ? 13.390 -0.106 0.672 1.00 86.44 80 ARG A O 1
ATOM 653 N N . PHE A 1 81 ? 12.841 0.523 -1.399 1.00 87.62 81 PHE A N 1
ATOM 654 C CA . PHE A 1 81 ? 11.719 1.359 -0.957 1.00 87.62 81 PHE A CA 1
ATOM 655 C C . PHE A 1 81 ? 10.645 0.537 -0.252 1.00 87.62 81 PHE A C 1
ATOM 657 O O . PHE A 1 81 ? 10.103 0.954 0.771 1.00 87.62 81 PHE A O 1
ATOM 664 N N . LEU A 1 82 ? 10.346 -0.651 -0.786 1.00 90.81 82 LEU A N 1
ATOM 665 C CA . LEU A 1 82 ? 9.352 -1.545 -0.206 1.00 90.81 82 LEU A CA 1
ATOM 666 C C . LEU A 1 82 ? 9.833 -2.113 1.135 1.00 90.81 82 LEU A C 1
ATOM 668 O O . LEU A 1 82 ? 9.042 -2.226 2.075 1.00 90.81 82 LEU A O 1
ATOM 672 N N . LEU A 1 83 ? 11.128 -2.423 1.240 1.00 90.88 83 LEU A N 1
ATOM 673 C CA . LEU A 1 83 ? 11.763 -2.865 2.481 1.00 90.88 83 LEU A CA 1
ATOM 674 C C . LEU A 1 83 ? 11.769 -1.770 3.552 1.00 90.88 83 LEU A C 1
ATOM 676 O O . LEU A 1 83 ? 11.359 -2.031 4.681 1.00 90.88 83 LEU A O 1
ATOM 680 N N . GLU A 1 84 ? 12.174 -0.547 3.208 1.00 90.94 84 GLU A N 1
ATOM 681 C CA . GLU A 1 84 ? 12.178 0.599 4.127 1.00 90.94 84 GLU A CA 1
ATOM 682 C C . GLU A 1 84 ? 10.751 0.939 4.584 1.00 90.94 84 GLU A C 1
ATOM 684 O O . GLU A 1 84 ? 10.511 1.109 5.780 1.00 90.94 84 GLU A O 1
ATOM 689 N N . PHE A 1 85 ? 9.766 0.906 3.676 1.00 93.06 85 PHE A N 1
ATOM 690 C CA . PHE A 1 85 ? 8.351 1.032 4.038 1.00 93.06 85 PHE A CA 1
ATOM 691 C C . PHE A 1 85 ? 7.917 -0.055 5.028 1.00 93.06 85 PHE A C 1
ATOM 693 O O . PHE A 1 85 ? 7.289 0.235 6.054 1.00 93.06 85 PHE A O 1
ATOM 700 N N . SER A 1 86 ? 8.261 -1.314 4.747 1.00 92.69 86 SER A N 1
ATOM 701 C CA . SER A 1 86 ? 7.945 -2.433 5.634 1.00 92.69 86 SER A CA 1
ATOM 702 C C . SER A 1 86 ? 8.615 -2.285 7.001 1.00 92.69 86 SER A C 1
ATOM 704 O O 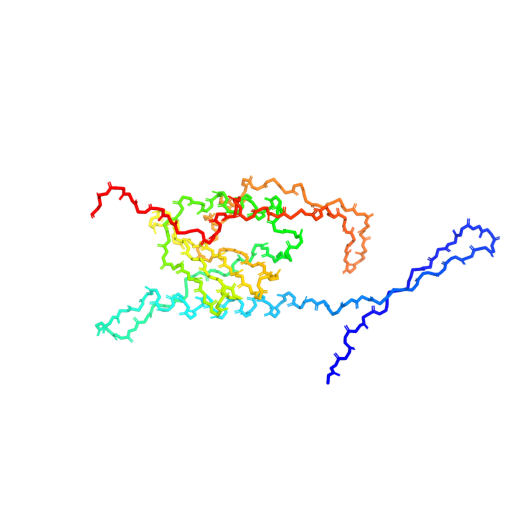. SER A 1 86 ? 8.013 -2.660 8.004 1.00 92.69 86 SER A O 1
ATOM 706 N N . ASN A 1 87 ? 9.837 -1.753 7.059 1.00 91.12 87 ASN A N 1
ATOM 707 C CA . ASN A 1 87 ? 10.583 -1.529 8.295 1.00 91.12 87 ASN A CA 1
ATOM 708 C C . ASN A 1 87 ? 9.984 -0.381 9.115 1.00 91.12 87 ASN A C 1
ATOM 710 O O . ASN A 1 87 ? 9.690 -0.569 10.295 1.00 91.12 87 ASN A O 1
ATOM 714 N N . ALA A 1 88 ? 9.729 0.770 8.490 1.00 91.44 88 ALA A N 1
ATOM 715 C CA . ALA A 1 88 ? 9.180 1.954 9.151 1.00 91.44 88 ALA A CA 1
ATOM 716 C C . ALA A 1 88 ? 7.785 1.711 9.744 1.00 91.44 88 ALA A C 1
ATOM 718 O O . ALA A 1 88 ? 7.429 2.265 10.783 1.00 91.44 88 ALA A O 1
ATOM 719 N N . THR A 1 89 ? 7.000 0.838 9.112 1.00 92.94 89 THR A N 1
ATOM 720 C CA . THR A 1 89 ? 5.635 0.503 9.545 1.00 92.94 89 THR A CA 1
ATOM 721 C C . THR A 1 89 ? 5.568 -0.785 10.372 1.00 92.94 89 THR A C 1
ATOM 723 O O . THR A 1 89 ? 4.493 -1.172 10.842 1.00 92.94 89 THR A O 1
ATOM 726 N N . ARG A 1 90 ? 6.710 -1.452 10.607 1.00 91.19 90 ARG A N 1
ATOM 727 C CA . ARG A 1 90 ? 6.772 -2.748 11.298 1.00 91.19 90 ARG A CA 1
ATOM 728 C C . ARG A 1 90 ? 6.186 -2.686 12.706 1.00 91.19 90 ARG A C 1
ATOM 730 O O . ARG A 1 90 ? 5.424 -3.570 13.081 1.00 91.19 90 ARG A O 1
ATOM 737 N N . GLY A 1 91 ? 6.524 -1.638 13.456 1.00 89.81 91 GLY A N 1
ATOM 738 C CA . GLY A 1 91 ? 6.075 -1.442 14.837 1.00 89.81 91 GLY A CA 1
ATOM 739 C C . GLY A 1 91 ? 4.648 -0.905 14.976 1.00 89.81 91 GLY A C 1
ATOM 740 O O . GLY A 1 91 ? 4.168 -0.738 16.093 1.00 89.81 91 GLY A O 1
ATOM 741 N N . TRP A 1 92 ? 3.961 -0.597 13.872 1.00 93.12 92 TRP A N 1
ATOM 742 C CA . TRP A 1 92 ? 2.628 -0.001 13.932 1.00 93.12 92 TRP A CA 1
ATOM 743 C C . TRP A 1 92 ? 1.572 -1.075 14.226 1.00 93.12 92 TRP A C 1
ATOM 745 O O . TRP A 1 92 ? 1.539 -2.094 13.528 1.00 93.12 92 TRP A O 1
ATOM 755 N N . PRO A 1 93 ? 0.667 -0.858 15.200 1.00 93.06 93 PRO A N 1
ATOM 756 C CA . PRO A 1 93 ? -0.384 -1.817 15.513 1.00 93.06 93 PRO A CA 1
ATOM 757 C C . PRO A 1 93 ? -1.276 -2.147 14.312 1.00 93.06 93 PRO A C 1
ATOM 759 O O . PRO A 1 93 ? -1.836 -1.257 13.660 1.00 93.06 93 PRO A O 1
ATOM 762 N N . HIS A 1 94 ? -1.476 -3.443 14.066 1.00 94.25 94 HIS A N 1
ATOM 763 C CA . HIS A 1 94 ? -2.432 -3.918 13.073 1.00 94.25 94 HIS A CA 1
ATOM 764 C C . HIS A 1 94 ? -3.866 -3.577 13.478 1.00 94.25 94 HIS A C 1
ATOM 766 O O . HIS A 1 94 ? -4.284 -3.740 14.623 1.00 94.25 94 HIS A O 1
ATOM 772 N N . ARG A 1 95 ? -4.643 -3.128 12.498 1.00 95.19 95 ARG A N 1
ATOM 773 C CA . ARG A 1 95 ? -6.091 -2.900 12.608 1.00 95.19 95 ARG A CA 1
ATOM 774 C C . ARG A 1 95 ? -6.877 -3.777 11.647 1.00 95.19 95 ARG A C 1
ATOM 776 O O . ARG A 1 95 ? -8.034 -4.086 11.903 1.00 95.19 95 ARG A O 1
ATOM 783 N N . LEU A 1 96 ? -6.227 -4.206 10.571 1.00 96.06 96 LEU A N 1
ATOM 784 C CA . LEU A 1 96 ? -6.678 -5.297 9.730 1.00 96.06 96 LEU A CA 1
ATOM 785 C C . LEU A 1 96 ? -5.461 -6.071 9.242 1.00 96.06 96 LEU A C 1
ATOM 787 O O . LEU A 1 96 ? -4.473 -5.485 8.799 1.00 96.06 96 LEU A O 1
ATOM 791 N N . LEU A 1 97 ? -5.559 -7.387 9.296 1.00 96.75 97 LEU A N 1
ATOM 792 C CA . LEU A 1 97 ? -4.646 -8.297 8.634 1.00 96.75 97 LEU A CA 1
ATOM 793 C C . LEU A 1 97 ? -5.495 -9.428 8.066 1.00 96.75 97 LEU A C 1
ATOM 795 O O . LEU A 1 97 ? -6.334 -9.987 8.771 1.00 96.75 97 LEU A O 1
ATOM 799 N N . GLY A 1 98 ? -5.335 -9.714 6.780 1.00 95.06 98 GLY A N 1
ATOM 800 C CA . GLY A 1 98 ? -6.159 -10.700 6.102 1.00 95.06 98 GLY A CA 1
ATOM 801 C C . GLY A 1 98 ? -5.419 -11.352 4.952 1.00 95.06 98 GLY A C 1
ATOM 802 O O . GLY A 1 98 ? -4.827 -10.673 4.118 1.00 95.06 98 GLY A O 1
ATOM 803 N N . VAL A 1 99 ? -5.510 -12.676 4.900 1.00 95.25 99 VAL A N 1
ATOM 804 C CA . VAL A 1 99 ? -5.091 -13.504 3.771 1.00 95.25 99 VAL A CA 1
ATOM 805 C C . VAL A 1 99 ? -6.329 -14.265 3.323 1.00 95.25 99 VAL A C 1
ATOM 807 O O . VAL A 1 99 ? -6.944 -14.983 4.105 1.00 95.25 99 VAL A O 1
ATOM 810 N N . THR A 1 100 ? -6.743 -14.052 2.081 1.00 93.75 100 THR A N 1
ATOM 811 C CA . THR A 1 100 ? -7.972 -14.623 1.516 1.00 93.75 100 THR A CA 1
ATOM 812 C C . THR A 1 100 ? -7.694 -15.182 0.126 1.00 93.75 100 THR A C 1
ATOM 81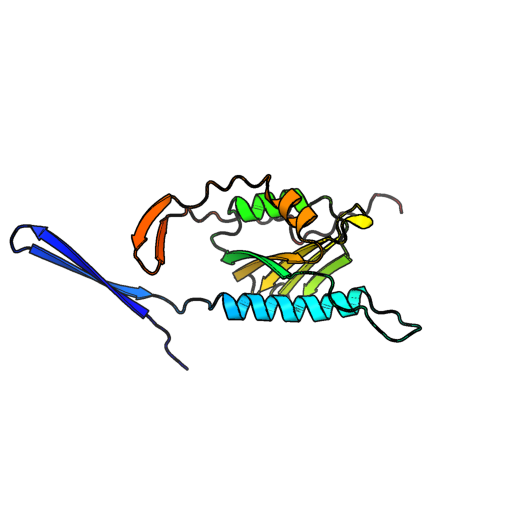4 O O . THR A 1 100 ? -6.575 -15.065 -0.380 1.00 93.75 100 THR A O 1
ATOM 817 N N . ALA A 1 101 ? -8.701 -15.820 -0.478 1.00 93.00 101 ALA A N 1
ATOM 818 C CA . ALA A 1 101 ? -8.595 -16.426 -1.803 1.00 93.00 101 ALA A CA 1
ATOM 819 C C . ALA A 1 101 ? -7.347 -17.319 -1.924 1.00 93.00 101 ALA A C 1
ATOM 821 O O . ALA A 1 101 ? -6.546 -17.140 -2.830 1.00 93.00 101 ALA A O 1
ATOM 822 N N . ASN A 1 102 ? -7.124 -18.220 -0.959 1.00 92.12 102 ASN A N 1
ATOM 823 C CA . ASN A 1 102 ? -5.967 -19.128 -0.932 1.00 92.12 102 ASN A CA 1
ATOM 824 C C . ASN A 1 102 ? -4.601 -18.425 -1.086 1.00 92.12 102 ASN A C 1
ATOM 826 O O . ASN A 1 102 ? -3.675 -18.972 -1.677 1.00 92.12 102 ASN A O 1
ATOM 830 N N . GLY A 1 103 ? -4.477 -17.196 -0.574 1.00 90.69 103 GLY A N 1
ATOM 831 C CA . GLY A 1 103 ? -3.242 -16.411 -0.636 1.00 90.69 103 GLY A CA 1
ATOM 832 C C . GLY A 1 103 ? -3.117 -15.499 -1.856 1.00 90.69 103 GLY A C 1
ATOM 833 O O . GLY A 1 103 ? -2.157 -14.735 -1.920 1.00 90.69 103 GLY A O 1
ATOM 834 N N . PHE A 1 104 ? -4.081 -15.513 -2.782 1.00 93.88 104 PHE A N 1
ATOM 835 C CA . PHE A 1 104 ? -4.100 -14.608 -3.936 1.00 93.88 104 PHE A CA 1
ATOM 836 C C . PHE A 1 104 ? -4.546 -13.186 -3.583 1.00 93.88 104 PHE A C 1
ATOM 838 O O . PHE A 1 104 ? -4.324 -12.272 -4.371 1.00 93.88 104 PHE A O 1
ATOM 845 N N . PHE A 1 105 ? -5.137 -12.967 -2.409 1.00 96.62 105 PHE A N 1
ATOM 846 C CA . PHE A 1 105 ? -5.409 -11.622 -1.917 1.00 96.62 105 PHE A CA 1
ATOM 847 C C . PHE A 1 105 ? -4.940 -11.468 -0.477 1.00 96.62 105 PHE A C 1
ATOM 849 O O . PHE A 1 105 ? -5.411 -12.185 0.413 1.00 96.62 105 PHE A O 1
ATOM 856 N N . LYS A 1 106 ? -4.053 -10.500 -0.240 1.00 97.38 106 LYS A N 1
ATOM 857 C CA . LYS A 1 106 ? -3.604 -10.127 1.105 1.00 97.38 106 LYS A CA 1
ATOM 858 C C . LYS A 1 106 ? -3.850 -8.651 1.362 1.00 97.38 106 LYS A C 1
ATOM 860 O O . LYS A 1 106 ? -3.712 -7.824 0.463 1.00 97.38 106 LYS A O 1
ATOM 865 N N . VAL A 1 107 ? -4.184 -8.330 2.604 1.00 97.88 107 VAL A N 1
ATOM 866 C CA . VAL A 1 107 ? -4.354 -6.963 3.089 1.00 97.88 107 VAL A CA 1
ATOM 867 C C . VAL A 1 107 ? -3.724 -6.819 4.464 1.00 97.88 107 VAL A C 1
ATOM 869 O O . VAL A 1 107 ? -3.881 -7.676 5.332 1.00 97.88 107 VAL A O 1
ATOM 872 N N . SER A 1 108 ? -3.028 -5.710 4.663 1.00 97.88 108 SER A N 1
ATOM 873 C CA . SER A 1 108 ? -2.461 -5.289 5.937 1.00 97.88 108 SER A CA 1
ATOM 874 C C . SER A 1 108 ? -2.770 -3.807 6.096 1.00 97.88 108 SER A C 1
ATOM 876 O O . SER A 1 108 ? -2.465 -3.019 5.206 1.00 97.88 108 SER A O 1
ATOM 878 N N . ILE A 1 109 ? -3.434 -3.432 7.185 1.00 97.50 109 ILE A N 1
ATOM 879 C CA . ILE A 1 109 ? -3.709 -2.043 7.554 1.00 97.50 109 ILE A CA 1
ATOM 880 C C . ILE A 1 109 ? -3.223 -1.862 8.984 1.00 97.50 109 ILE A C 1
ATOM 882 O O . ILE A 1 109 ? -3.704 -2.528 9.908 1.00 97.50 109 ILE A O 1
ATOM 886 N N . ARG A 1 110 ? -2.277 -0.947 9.160 1.00 95.94 110 ARG A N 1
ATOM 887 C CA . ARG A 1 110 ? -1.660 -0.604 10.439 1.00 95.94 110 ARG A CA 1
ATOM 888 C C . ARG A 1 110 ? -1.941 0.858 10.747 1.00 95.94 110 ARG A C 1
ATOM 890 O O . ARG A 1 110 ? -1.943 1.690 9.845 1.00 95.94 110 ARG A O 1
ATOM 897 N N . ARG A 1 111 ? -2.190 1.181 12.012 1.00 95.12 111 ARG A N 1
ATOM 898 C CA . ARG A 1 111 ? -2.373 2.570 12.458 1.00 95.12 111 ARG A CA 1
ATOM 899 C C . ARG A 1 111 ? -1.099 3.032 13.146 1.00 95.12 111 ARG A C 1
ATOM 901 O O . ARG A 1 111 ? -0.542 2.263 13.921 1.00 95.12 111 ARG A O 1
ATOM 908 N N . HIS A 1 112 ? -0.685 4.270 12.898 1.00 94.62 112 HIS A N 1
ATOM 909 C CA . HIS A 1 112 ? 0.391 4.906 13.651 1.00 94.62 112 HIS A CA 1
ATOM 910 C C . HIS A 1 112 ? 0.131 4.774 15.162 1.00 94.62 112 HIS A C 1
ATOM 912 O O . HIS A 1 112 ? -1.021 4.853 15.602 1.00 94.62 112 HIS A O 1
ATOM 918 N N . ALA A 1 113 ? 1.185 4.519 15.942 1.00 90.44 113 ALA A N 1
ATOM 919 C CA . ALA A 1 113 ? 1.064 4.256 17.378 1.00 90.44 113 ALA A CA 1
ATOM 920 C C . ALA A 1 113 ? 0.504 5.470 18.134 1.00 90.44 113 ALA A C 1
ATOM 922 O O . ALA A 1 113 ? -0.361 5.331 18.995 1.00 90.44 113 ALA A O 1
ATOM 923 N N . GLU A 1 114 ? 0.961 6.663 17.760 1.00 89.06 114 GLU A N 1
ATOM 924 C CA . GLU A 1 114 ? 0.465 7.916 18.318 1.00 89.06 114 GLU A CA 1
ATOM 925 C C . GLU A 1 114 ? -0.947 8.232 17.821 1.00 89.06 114 GLU A C 1
ATOM 927 O O . GLU A 1 114 ? -1.207 8.329 16.619 1.00 89.06 114 GLU A O 1
ATOM 932 N N . GLU A 1 115 ? -1.869 8.421 18.763 1.00 80.00 115 GLU A N 1
ATOM 933 C CA . GLU A 1 115 ? -3.286 8.610 18.460 1.00 80.00 115 GLU A CA 1
ATOM 934 C C . GLU A 1 115 ? -3.558 9.864 17.614 1.00 80.00 115 GLU A C 1
ATOM 936 O O . GLU A 1 115 ? -4.390 9.813 16.700 1.00 80.00 115 GLU A O 1
ATOM 941 N N . HIS A 1 116 ? -2.815 10.943 17.878 1.00 82.69 116 HIS A N 1
ATOM 942 C CA . HIS A 1 116 ? -2.956 12.254 17.243 1.00 82.69 116 HIS A CA 1
ATOM 943 C C . HIS A 1 116 ? -2.381 12.317 15.819 1.00 82.69 116 HIS A C 1
ATOM 945 O O . HIS A 1 116 ? -2.799 13.165 15.036 1.00 82.69 116 HIS A O 1
ATOM 951 N N . ALA A 1 117 ? -1.503 11.382 15.443 1.00 84.81 117 ALA A N 1
ATOM 952 C CA . ALA A 1 117 ? -0.946 11.322 14.094 1.00 84.81 117 ALA A CA 1
ATOM 953 C C . ALA A 1 117 ? -2.012 10.988 13.032 1.00 84.81 117 ALA A C 1
ATOM 955 O O . ALA A 1 117 ? -1.831 11.296 11.859 1.00 84.81 117 ALA A O 1
ATOM 956 N N . ALA A 1 118 ? -3.121 10.332 13.416 1.00 90.31 118 ALA A N 1
ATOM 957 C CA . ALA A 1 118 ? -4.229 9.963 12.522 1.00 90.31 118 ALA A CA 1
ATOM 958 C C . ALA A 1 118 ? -3.776 9.412 11.145 1.00 90.31 118 ALA A C 1
ATOM 960 O O . ALA A 1 118 ? -4.413 9.653 10.119 1.00 90.31 118 ALA A O 1
ATOM 961 N N . CYS A 1 119 ? -2.671 8.663 11.138 1.00 95.12 119 CYS A N 1
ATOM 962 C CA . CYS A 1 119 ? -2.007 8.139 9.951 1.00 95.12 119 CYS A CA 1
ATOM 963 C C . CYS A 1 119 ? -2.057 6.613 9.953 1.00 95.12 119 CYS A C 1
ATOM 965 O O . CYS A 1 119 ? -1.999 5.960 11.001 1.00 95.12 119 CYS A O 1
ATOM 967 N N . TRP A 1 120 ? -2.204 6.048 8.763 1.00 96.62 120 TRP A N 1
ATOM 968 C CA . TRP A 1 120 ? -2.380 4.626 8.549 1.00 96.62 120 TRP A CA 1
ATOM 969 C C . TRP A 1 120 ? -1.472 4.166 7.428 1.00 96.62 120 TRP A C 1
ATOM 971 O O . TRP A 1 120 ? -1.453 4.773 6.364 1.00 96.62 120 TRP A O 1
ATOM 981 N N . ALA A 1 121 ? -0.760 3.073 7.662 1.00 97.00 121 ALA A N 1
ATOM 982 C CA . ALA A 1 121 ? -0.003 2.369 6.645 1.00 97.00 121 ALA A CA 1
ATOM 983 C C . ALA A 1 121 ? -0.844 1.216 6.110 1.00 97.00 121 ALA A C 1
ATOM 985 O O . ALA A 1 121 ? -1.555 0.544 6.865 1.00 97.00 121 ALA A O 1
ATOM 986 N N . TRP A 1 122 ? -0.752 0.964 4.813 1.00 97.88 122 TRP A N 1
ATOM 987 C CA . TRP A 1 122 ? -1.462 -0.134 4.184 1.00 97.88 122 TRP A CA 1
ATOM 988 C C . TRP A 1 122 ? -0.604 -0.853 3.152 1.00 97.88 122 TRP A C 1
ATOM 990 O O . TRP A 1 122 ? 0.256 -0.262 2.502 1.00 97.88 122 TRP A O 1
ATOM 1000 N N . ALA A 1 123 ? -0.876 -2.144 3.001 1.00 98.00 123 ALA A N 1
ATOM 1001 C CA . ALA A 1 123 ? -0.320 -2.990 1.963 1.00 98.00 123 ALA A CA 1
ATOM 1002 C C . ALA A 1 123 ? -1.411 -3.909 1.411 1.00 98.00 123 ALA A C 1
ATOM 1004 O O . ALA A 1 123 ? -2.174 -4.512 2.171 1.00 98.00 123 ALA A O 1
ATOM 1005 N N . LEU A 1 124 ? -1.469 -4.023 0.088 1.00 98.19 124 LEU A N 1
ATOM 1006 C CA . LEU A 1 124 ? -2.295 -4.977 -0.641 1.00 98.19 124 LEU A CA 1
ATOM 1007 C C . LEU A 1 124 ? -1.393 -5.878 -1.478 1.00 98.19 124 LEU A C 1
ATOM 1009 O O . LEU A 1 124 ? -0.420 -5.407 -2.064 1.00 98.19 124 LEU A O 1
ATOM 1013 N N . GLU A 1 125 ? -1.735 -7.159 -1.564 1.00 97.44 125 GLU A N 1
ATOM 1014 C CA . GLU A 1 125 ? -1.140 -8.089 -2.524 1.00 97.44 125 GLU A CA 1
ATOM 1015 C C . GLU A 1 125 ? -2.242 -8.694 -3.388 1.00 97.44 125 GLU A C 1
ATOM 1017 O O . GLU A 1 125 ? -3.221 -9.223 -2.855 1.00 97.44 125 GLU A O 1
ATOM 1022 N N . TRP A 1 126 ? -2.075 -8.627 -4.710 1.00 96.19 126 TRP A N 1
ATOM 1023 C CA . TRP A 1 126 ? -3.001 -9.201 -5.685 1.00 96.19 126 TRP A CA 1
ATOM 1024 C C . TRP A 1 126 ? -2.325 -10.288 -6.509 1.00 96.19 126 TRP A C 1
ATOM 1026 O O . TRP A 1 126 ? -1.246 -10.100 -7.079 1.00 96.19 126 TRP A O 1
ATOM 1036 N N . ASN A 1 127 ? -2.999 -11.429 -6.586 1.00 93.25 127 ASN A N 1
ATOM 1037 C CA . ASN A 1 127 ? -2.641 -12.626 -7.331 1.00 93.25 127 ASN A CA 1
ATOM 1038 C C . ASN A 1 127 ? -1.226 -13.165 -7.055 1.00 93.25 127 ASN A C 1
ATOM 1040 O O . ASN A 1 127 ? -0.673 -13.878 -7.885 1.00 93.25 127 ASN A O 1
ATOM 1044 N N . ALA A 1 128 ? -0.623 -12.820 -5.910 1.00 91.00 128 ALA A N 1
ATOM 1045 C CA . ALA A 1 128 ? 0.793 -13.063 -5.619 1.00 91.00 128 ALA A CA 1
ATOM 1046 C C . ALA A 1 128 ? 1.753 -12.511 -6.698 1.00 91.00 128 ALA A C 1
ATOM 1048 O O . ALA A 1 128 ? 2.860 -13.032 -6.868 1.00 91.00 128 ALA A O 1
ATOM 1049 N N . VAL A 1 129 ? 1.318 -11.474 -7.428 1.0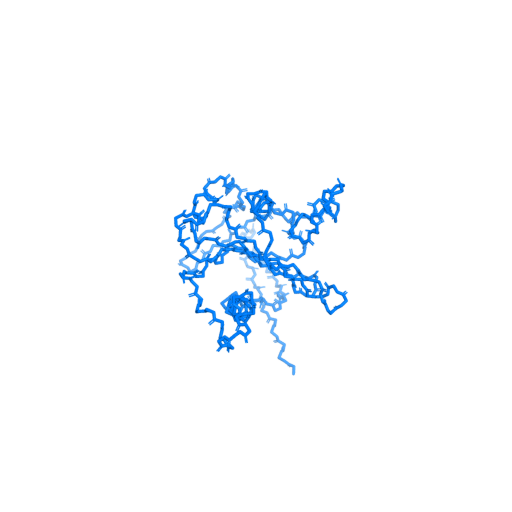0 91.56 129 VAL A N 1
ATOM 1050 C CA . VAL A 1 129 ? 2.072 -10.806 -8.499 1.00 91.56 129 VAL A CA 1
ATOM 1051 C C . VAL A 1 129 ? 2.374 -9.363 -8.128 1.00 91.56 129 VAL A C 1
ATOM 1053 O O . VAL A 1 129 ? 3.522 -8.952 -8.233 1.00 91.56 129 VAL A O 1
ATOM 1056 N N . PHE A 1 130 ? 1.379 -8.598 -7.682 1.00 94.00 130 PHE A N 1
ATOM 1057 C CA . PHE A 1 130 ? 1.558 -7.176 -7.399 1.00 94.00 130 PHE A CA 1
ATOM 1058 C C . PHE A 1 130 ? 1.415 -6.888 -5.919 1.00 94.00 130 PHE A C 1
ATOM 1060 O O . PHE A 1 130 ? 0.478 -7.368 -5.281 1.00 94.00 130 PHE A O 1
ATOM 1067 N N . ARG A 1 131 ? 2.326 -6.066 -5.399 1.00 95.81 131 ARG A N 1
ATOM 1068 C CA . ARG A 1 131 ? 2.187 -5.405 -4.105 1.00 95.81 131 ARG A CA 1
ATOM 1069 C C . ARG A 1 131 ? 1.968 -3.930 -4.310 1.00 95.81 131 ARG A C 1
ATOM 1071 O O . ARG A 1 131 ? 2.631 -3.315 -5.137 1.00 95.81 131 ARG A O 1
ATOM 1078 N N . ILE A 1 132 ? 1.047 -3.381 -3.540 1.00 96.75 132 ILE A N 1
ATOM 1079 C CA . ILE A 1 132 ? 0.755 -1.959 -3.539 1.00 96.75 132 ILE A CA 1
ATOM 1080 C C . ILE A 1 132 ? 0.805 -1.516 -2.093 1.00 96.75 132 ILE A C 1
ATOM 1082 O O . ILE A 1 132 ? 0.127 -2.105 -1.249 1.00 96.75 132 ILE A O 1
ATOM 1086 N N . VAL A 1 133 ? 1.612 -0.504 -1.815 1.00 97.12 133 VAL A N 1
ATOM 1087 C CA . VAL A 1 133 ? 1.778 0.035 -0.470 1.00 97.12 133 VAL A CA 1
ATOM 1088 C C . VAL A 1 133 ? 1.563 1.533 -0.457 1.00 97.12 133 VAL A C 1
ATOM 1090 O O . VAL A 1 133 ? 1.748 2.218 -1.468 1.00 97.12 133 VAL A O 1
ATOM 1093 N N . GLY A 1 134 ? 1.198 2.045 0.707 1.00 96.25 134 GLY A N 1
ATOM 1094 C CA . GLY A 1 134 ? 1.121 3.474 0.922 1.00 96.25 134 GLY A CA 1
ATOM 1095 C C . GLY A 1 134 ? 0.568 3.842 2.280 1.00 96.25 134 GLY A C 1
ATOM 1096 O O . GLY A 1 134 ? 0.494 3.024 3.201 1.00 96.25 134 GLY A O 1
ATOM 1097 N N . PHE A 1 135 ? 0.156 5.100 2.367 1.00 96.88 135 PHE A N 1
ATOM 1098 C CA . PHE A 1 135 ? -0.450 5.675 3.552 1.00 96.88 135 PHE A CA 1
ATOM 1099 C C . PHE A 1 135 ? -1.838 6.244 3.261 1.00 96.88 135 PHE A C 1
ATOM 1101 O O . PHE A 1 135 ? -2.214 6.483 2.108 1.00 96.88 135 PHE A O 1
ATOM 1108 N N . PHE A 1 136 ? -2.618 6.449 4.314 1.00 96.56 136 PHE A N 1
ATOM 1109 C CA . PHE A 1 136 ? -3.768 7.341 4.285 1.00 96.56 136 PHE A CA 1
ATOM 1110 C C 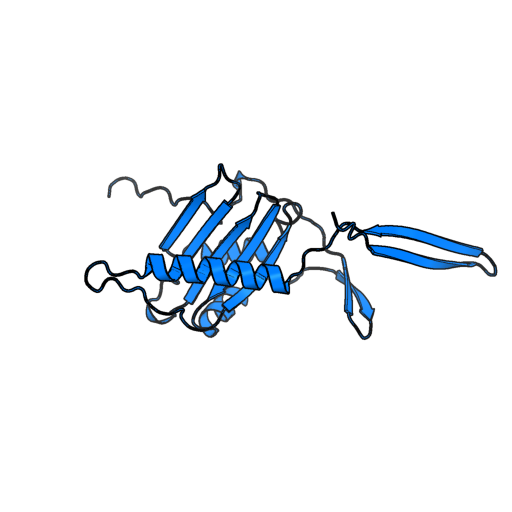. PHE A 1 136 ? -3.966 8.047 5.629 1.00 96.56 136 PHE A C 1
ATOM 1112 O O . PHE A 1 136 ? -3.482 7.579 6.661 1.00 96.56 136 PHE A O 1
ATOM 1119 N N . GLY A 1 137 ? -4.684 9.171 5.617 1.00 95.06 137 GLY A N 1
ATOM 1120 C CA . GLY A 1 137 ? -4.858 10.035 6.786 1.00 95.06 137 GLY A CA 1
ATOM 1121 C C . GLY A 1 137 ? -4.103 11.354 6.650 1.00 95.06 137 GLY A C 1
ATOM 1122 O O . GLY A 1 137 ? -4.128 11.976 5.583 1.00 95.06 137 GLY A O 1
ATOM 1123 N N . LEU A 1 138 ? -3.477 11.808 7.738 1.00 93.38 138 LEU A N 1
ATOM 1124 C CA . LEU A 1 138 ? -2.666 13.027 7.721 1.00 93.38 138 LEU A CA 1
ATOM 1125 C C . LEU A 1 138 ? -1.363 12.814 6.941 1.00 93.38 138 LEU A C 1
ATOM 1127 O O . LEU A 1 138 ? -0.705 11.782 7.071 1.00 93.38 138 LEU A O 1
ATOM 1131 N N . LEU A 1 139 ? -1.000 13.813 6.133 1.00 90.06 139 LEU A N 1
ATOM 1132 C CA . LEU A 1 139 ? 0.170 13.752 5.258 1.00 90.06 139 LEU A CA 1
ATOM 1133 C C . LEU A 1 139 ? 1.486 13.829 6.037 1.00 90.06 139 LEU A C 1
ATOM 1135 O O . LEU A 1 139 ? 2.421 13.107 5.711 1.00 90.06 139 LEU A O 1
ATOM 1139 N N . GLU A 1 140 ? 1.556 14.679 7.061 1.00 91.69 140 GLU A N 1
ATOM 1140 C CA . GLU A 1 140 ? 2.800 14.940 7.791 1.00 91.69 140 GLU A CA 1
ATOM 1141 C C . GLU A 1 140 ? 3.407 13.658 8.397 1.00 91.69 140 GLU A C 1
ATOM 1143 O O . GLU A 1 140 ? 4.566 13.375 8.094 1.00 91.69 140 GLU A O 1
ATOM 1148 N N . PRO A 1 141 ? 2.670 12.795 9.128 1.00 90.06 141 PRO A N 1
ATOM 1149 C CA . PRO A 1 141 ? 3.265 11.567 9.661 1.00 90.06 141 PRO A CA 1
ATOM 1150 C C . PRO A 1 141 ? 3.633 10.551 8.572 1.00 90.06 141 PRO A C 1
ATOM 1152 O O . PRO A 1 141 ? 4.564 9.768 8.745 1.00 90.06 141 PRO A O 1
ATOM 1155 N N . ALA A 1 142 ? 2.925 10.557 7.436 1.00 89.31 142 ALA A N 1
ATOM 1156 C CA . ALA A 1 142 ? 3.284 9.727 6.286 1.00 89.31 142 ALA A CA 1
ATOM 1157 C C . ALA A 1 142 ? 4.609 10.189 5.652 1.00 89.31 142 ALA A C 1
ATOM 1159 O O . ALA A 1 142 ? 5.464 9.364 5.339 1.00 89.31 142 ALA A O 1
ATOM 1160 N N . MET A 1 143 ? 4.805 11.504 5.513 1.00 88.69 143 MET A N 1
ATOM 1161 C CA . MET A 1 143 ? 6.067 12.084 5.047 1.00 88.69 143 MET A CA 1
ATOM 1162 C C . MET A 1 143 ? 7.205 11.828 6.034 1.00 88.69 143 MET A C 1
ATOM 1164 O O . MET A 1 143 ? 8.287 11.435 5.610 1.00 88.69 143 MET A O 1
ATOM 1168 N N . ALA A 1 144 ? 6.954 11.977 7.337 1.00 87.81 144 ALA A N 1
ATOM 1169 C CA . ALA A 1 144 ? 7.931 11.676 8.379 1.00 87.81 144 ALA A CA 1
ATOM 1170 C C . ALA A 1 144 ? 8.400 10.215 8.322 1.00 87.81 144 ALA A C 1
ATOM 1172 O O . ALA A 1 144 ? 9.598 9.950 8.403 1.00 87.81 144 ALA A O 1
ATOM 1173 N N . ALA A 1 145 ? 7.474 9.274 8.105 1.00 85.69 145 ALA A N 1
ATOM 1174 C CA . ALA A 1 145 ? 7.814 7.870 7.908 1.00 85.69 145 ALA A CA 1
ATOM 1175 C C . ALA A 1 145 ? 8.631 7.639 6.625 1.00 85.69 145 ALA A C 1
ATOM 1177 O O . ALA A 1 145 ? 9.541 6.819 6.640 1.00 85.69 145 ALA A O 1
ATOM 1178 N N . ALA A 1 146 ? 8.324 8.360 5.541 1.00 83.88 146 ALA A N 1
ATOM 1179 C CA . ALA A 1 146 ? 8.966 8.190 4.238 1.00 83.88 146 ALA A CA 1
ATOM 1180 C C . ALA A 1 146 ? 10.320 8.907 4.090 1.00 83.88 146 ALA A C 1
ATOM 1182 O O . ALA A 1 146 ? 11.125 8.514 3.250 1.00 83.88 146 ALA A O 1
ATOM 1183 N N . TRP A 1 147 ? 10.605 9.942 4.888 1.00 78.31 147 TRP A N 1
ATOM 1184 C CA . TRP A 1 147 ? 11.863 10.698 4.798 1.00 78.31 147 TRP A CA 1
ATOM 1185 C C . TRP A 1 147 ? 13.109 9.870 5.117 1.00 78.31 147 TRP A C 1
ATOM 1187 O O . TRP A 1 147 ? 14.204 10.228 4.692 1.00 78.31 147 TRP A O 1
ATOM 1197 N N . SER A 1 148 ? 12.952 8.767 5.847 1.00 70.94 148 SER A N 1
ATOM 1198 C CA . SER A 1 148 ? 14.045 7.843 6.151 1.00 70.94 148 SER A CA 1
ATOM 1199 C C . SER A 1 148 ? 14.399 6.920 4.982 1.00 70.94 148 SER A C 1
ATOM 1201 O O . SER A 1 148 ? 15.418 6.232 5.043 1.00 70.94 148 SER A O 1
ATOM 1203 N N . PHE A 1 149 ? 13.588 6.886 3.921 1.00 83.00 149 PHE A N 1
ATOM 1204 C CA . PHE A 1 149 ? 13.774 5.935 2.833 1.00 83.00 149 PHE A CA 1
ATOM 1205 C C . PHE A 1 149 ? 14.952 6.376 1.959 1.00 83.00 149 PHE A C 1
ATOM 1207 O O . PHE A 1 149 ? 14.948 7.462 1.377 1.00 83.00 149 PHE A O 1
ATOM 1214 N N . ASP A 1 150 ? 15.970 5.523 1.835 1.00 69.75 150 ASP A N 1
ATOM 1215 C CA . ASP A 1 150 ? 17.093 5.780 0.932 1.00 69.75 150 ASP A CA 1
ATOM 1216 C C . ASP A 1 150 ? 16.617 5.621 -0.519 1.00 69.75 150 ASP A C 1
ATOM 1218 O O . ASP A 1 150 ? 16.525 4.515 -1.055 1.00 69.75 150 ASP A O 1
ATOM 1222 N N . ALA A 1 151 ? 16.304 6.750 -1.156 1.00 59.91 151 ALA A N 1
ATOM 1223 C CA . ALA A 1 151 ? 15.769 6.840 -2.512 1.00 59.91 151 ALA A CA 1
ATOM 1224 C C . ALA A 1 151 ? 16.795 6.521 -3.619 1.00 59.91 151 ALA A C 1
ATOM 1226 O O . ALA A 1 151 ? 16.607 6.924 -4.767 1.00 59.91 151 ALA A O 1
ATOM 1227 N N . ARG A 1 152 ? 17.888 5.804 -3.317 1.00 59.38 152 ARG A N 1
ATOM 1228 C CA . ARG A 1 152 ? 18.842 5.295 -4.318 1.00 59.38 152 ARG A CA 1
ATOM 1229 C C . ARG A 1 152 ? 18.214 4.177 -5.144 1.00 59.38 152 ARG A C 1
ATOM 1231 O O . ARG A 1 152 ? 18.584 3.011 -5.031 1.00 59.38 152 ARG A O 1
ATOM 1238 N N . LEU A 1 153 ? 17.250 4.534 -5.975 1.00 56.59 153 LEU A N 1
ATOM 1239 C CA . LEU A 1 153 ? 16.491 3.602 -6.782 1.00 56.59 153 LEU A CA 1
ATOM 1240 C C . LEU A 1 153 ? 16.445 4.114 -8.205 1.00 56.59 153 LEU A C 1
ATOM 1242 O O . LEU A 1 153 ? 15.983 5.215 -8.483 1.00 56.59 153 LEU A O 1
ATOM 1246 N N . SER A 1 154 ? 16.931 3.258 -9.094 1.00 60.94 154 SER A N 1
ATOM 1247 C CA . SER A 1 154 ? 17.027 3.438 -10.535 1.00 60.94 154 SER A CA 1
ATOM 1248 C C . SER A 1 154 ? 18.024 4.509 -11.004 1.00 60.94 154 SER A C 1
ATOM 1250 O O . SER A 1 154 ? 17.942 5.698 -10.706 1.00 60.94 154 SER A O 1
ATOM 1252 N N . ARG A 1 155 ? 19.017 4.067 -11.779 1.00 61.53 155 ARG A N 1
ATOM 1253 C CA . ARG A 1 155 ? 19.916 4.968 -12.499 1.00 61.53 155 ARG A CA 1
ATOM 1254 C C . ARG A 1 155 ? 19.134 5.543 -13.672 1.00 61.53 155 ARG A C 1
ATOM 1256 O O . ARG A 1 155 ? 18.791 4.797 -14.588 1.00 61.53 155 ARG A O 1
ATOM 1263 N N . LEU A 1 156 ? 18.876 6.849 -13.661 1.00 67.44 156 LEU A N 1
ATOM 1264 C CA . LEU A 1 156 ? 18.361 7.556 -14.831 1.00 67.44 156 LEU A CA 1
ATOM 1265 C C . LEU A 1 156 ? 19.331 7.339 -16.005 1.00 67.44 156 LEU A C 1
ATOM 1267 O O . LEU A 1 156 ? 20.517 7.653 -15.908 1.00 67.44 156 LEU A O 1
ATOM 1271 N N . VAL A 1 157 ? 18.834 6.751 -17.088 1.00 76.94 157 VAL A N 1
ATOM 1272 C CA . VAL A 1 157 ? 19.598 6.479 -18.314 1.00 76.94 157 VAL A CA 1
ATOM 1273 C C . VAL A 1 157 ? 19.357 7.565 -19.346 1.00 76.94 157 VAL A C 1
ATOM 1275 O O . VAL A 1 157 ? 20.300 8.008 -19.994 1.00 76.94 157 VAL A O 1
ATOM 1278 N N . ALA A 1 158 ? 18.105 7.994 -19.495 1.00 68.50 158 ALA A N 1
ATOM 1279 C CA . ALA A 1 158 ? 17.726 9.045 -20.426 1.00 68.50 158 ALA A CA 1
ATOM 1280 C C . ALA A 1 158 ? 16.495 9.802 -19.921 1.00 68.50 158 ALA A C 1
ATOM 1282 O O . ALA A 1 158 ? 15.642 9.233 -19.242 1.00 68.50 158 ALA A O 1
ATOM 1283 N N . GLN A 1 159 ? 16.391 11.076 -20.286 1.00 66.12 159 GLN A N 1
ATOM 1284 C CA . GLN A 1 159 ? 15.222 11.915 -20.046 1.00 66.12 159 GLN A CA 1
ATOM 1285 C C . GLN A 1 159 ? 14.740 12.476 -21.386 1.00 66.12 159 GLN A C 1
ATOM 1287 O O . GLN A 1 159 ? 15.544 12.887 -22.221 1.00 66.12 159 GLN A O 1
ATOM 1292 N N . TYR A 1 160 ? 13.430 12.466 -21.585 1.00 73.38 160 TYR A N 1
ATOM 1293 C CA . TYR A 1 160 ? 12.720 12.920 -22.776 1.00 73.38 160 TYR A CA 1
ATOM 1294 C C . TYR A 1 160 ? 11.672 13.972 -22.360 1.00 73.38 160 TYR A C 1
ATOM 1296 O O . TYR A 1 160 ? 11.342 14.048 -21.175 1.00 73.38 160 TYR A O 1
ATOM 1304 N N . PRO A 1 161 ? 11.120 14.775 -23.290 1.00 69.06 161 PRO A N 1
ATOM 1305 C CA . PRO A 1 161 ? 10.089 15.767 -22.958 1.00 69.06 161 PRO A CA 1
ATOM 1306 C C . PRO A 1 161 ? 8.867 15.176 -22.239 1.00 69.06 161 PRO A C 1
ATOM 1308 O O . PRO A 1 161 ? 8.338 15.803 -21.327 1.00 69.06 161 PRO A O 1
ATOM 1311 N N . ASP A 1 162 ? 8.495 13.940 -22.589 1.00 75.44 162 ASP A N 1
ATOM 1312 C CA . ASP A 1 162 ? 7.287 13.273 -22.085 1.00 75.44 162 ASP A CA 1
ATOM 1313 C C . ASP A 1 162 ? 7.586 12.124 -21.106 1.00 75.44 162 ASP A C 1
ATOM 1315 O O . ASP A 1 162 ? 6.696 11.348 -20.758 1.00 75.44 162 ASP A O 1
ATOM 1319 N N . GLY A 1 163 ? 8.837 11.963 -20.660 1.00 63.25 163 GLY A N 1
ATOM 1320 C CA . GLY A 1 163 ? 9.165 10.873 -19.746 1.00 63.25 163 GLY A CA 1
ATOM 1321 C C . GLY A 1 163 ? 10.649 10.633 -19.532 1.00 63.25 163 GLY A C 1
ATOM 1322 O O . GLY A 1 163 ? 11.506 11.440 -19.877 1.00 63.25 163 GLY A O 1
ATOM 1323 N N . PHE A 1 164 ? 10.971 9.494 -18.939 1.00 69.69 164 PHE A N 1
ATOM 1324 C CA . PHE A 1 164 ? 12.346 9.104 -18.675 1.00 69.69 164 PHE A CA 1
ATOM 1325 C C . PHE A 1 164 ? 12.522 7.595 -18.801 1.00 69.69 164 PHE A C 1
ATOM 1327 O O . PHE A 1 164 ? 11.580 6.823 -18.647 1.00 69.69 164 PHE A O 1
ATOM 1334 N N . LEU A 1 165 ? 13.757 7.183 -19.065 1.00 67.50 165 LEU A N 1
ATOM 1335 C CA . LEU A 1 165 ? 14.210 5.806 -18.986 1.00 67.50 165 LEU A CA 1
ATOM 1336 C C . LEU A 1 165 ? 15.134 5.689 -17.779 1.00 67.50 165 LEU A C 1
ATOM 1338 O O . LEU A 1 165 ? 16.160 6.369 -17.719 1.00 67.50 165 LEU A O 1
ATOM 1342 N N . ALA A 1 166 ? 14.805 4.807 -16.844 1.00 68.62 166 ALA A N 1
ATOM 1343 C CA . ALA A 1 166 ? 15.664 4.483 -15.715 1.00 68.62 166 ALA A CA 1
ATOM 1344 C C . ALA A 1 166 ? 15.895 2.970 -15.640 1.00 68.62 166 ALA A C 1
ATOM 1346 O O . ALA A 1 166 ? 15.008 2.180 -15.956 1.00 68.62 166 ALA A O 1
ATOM 1347 N N . LEU A 1 167 ? 17.099 2.569 -15.233 1.00 67.75 167 LEU A N 1
ATOM 1348 C CA . LEU A 1 167 ? 17.456 1.174 -14.988 1.00 67.75 167 LEU A CA 1
ATOM 1349 C C . LEU A 1 167 ? 17.503 0.928 -13.485 1.00 67.75 167 LEU A C 1
ATOM 1351 O O . LEU A 1 167 ? 18.363 1.471 -12.788 1.00 67.75 167 LEU A O 1
ATOM 1355 N N . GLY A 1 168 ? 16.574 0.114 -12.994 1.00 69.25 168 GLY A N 1
ATOM 1356 C CA . GLY A 1 168 ? 16.606 -0.461 -11.652 1.00 69.25 168 GLY A CA 1
ATOM 1357 C C . GLY A 1 168 ? 17.122 -1.896 -11.694 1.00 69.25 168 GLY A C 1
ATOM 1358 O O . GLY A 1 168 ? 16.982 -2.580 -12.707 1.00 69.25 168 GLY A O 1
ATOM 1359 N N . HIS A 1 169 ? 17.723 -2.352 -10.599 1.00 73.62 169 HIS A N 1
ATOM 1360 C CA . HIS A 1 169 ? 17.997 -3.771 -10.415 1.00 73.62 169 HIS A CA 1
ATOM 1361 C C . HIS A 1 169 ? 16.774 -4.395 -9.748 1.00 73.62 169 HIS A C 1
ATOM 1363 O O . HIS A 1 169 ? 16.454 -4.036 -8.618 1.00 73.62 169 HIS A O 1
ATOM 1369 N N . GLU A 1 170 ? 16.090 -5.312 -10.431 1.00 82.56 170 GLU A N 1
ATOM 1370 C CA . GLU A 1 170 ? 14.999 -6.057 -9.806 1.00 82.56 170 GLU A CA 1
ATOM 1371 C C . GLU A 1 170 ? 15.564 -6.950 -8.700 1.00 82.56 170 GLU A C 1
ATOM 1373 O O . GLU A 1 170 ? 16.515 -7.707 -8.917 1.00 82.56 170 GLU A O 1
ATOM 1378 N N . GLN A 1 171 ? 15.001 -6.853 -7.500 1.00 86.06 171 GLN A N 1
ATOM 1379 C CA . GLN A 1 171 ? 15.398 -7.697 -6.382 1.00 86.06 171 GLN A CA 1
ATOM 1380 C C . GLN A 1 171 ? 14.197 -8.482 -5.873 1.00 86.06 171 GLN A C 1
ATOM 1382 O O . GLN A 1 171 ? 13.173 -7.920 -5.490 1.00 86.06 171 GLN A O 1
ATOM 1387 N N . ARG A 1 172 ? 14.325 -9.809 -5.831 1.00 90.12 172 ARG A N 1
ATOM 1388 C CA . ARG A 1 172 ? 13.297 -10.677 -5.260 1.00 90.12 172 ARG A CA 1
ATOM 1389 C C . ARG A 1 172 ? 13.450 -10.735 -3.742 1.00 90.12 172 ARG A C 1
ATOM 1391 O O . ARG A 1 172 ? 14.559 -10.900 -3.246 1.00 90.12 172 ARG A O 1
ATOM 1398 N N . LEU A 1 173 ? 12.330 -10.675 -3.025 1.00 91.00 173 LEU A N 1
ATOM 1399 C CA . LEU A 1 173 ? 12.294 -10.857 -1.574 1.00 91.00 173 LEU A CA 1
ATOM 1400 C C . LEU A 1 173 ? 12.141 -12.344 -1.209 1.00 91.00 173 LEU A C 1
ATOM 1402 O O . LEU A 1 173 ? 11.195 -12.984 -1.693 1.00 91.00 173 LEU A O 1
ATOM 1406 N N . PRO A 1 174 ? 13.021 -12.914 -0.369 1.00 89.62 174 PRO A N 1
ATOM 1407 C CA . PRO A 1 174 ? 12.804 -14.228 0.223 1.00 89.62 174 PRO A CA 1
ATOM 1408 C C . PRO A 1 174 ? 11.550 -14.240 1.115 1.00 89.62 174 PRO A C 1
ATOM 1410 O O . PRO A 1 174 ? 11.329 -13.289 1.863 1.00 89.62 174 PRO A O 1
ATOM 1413 N N . PRO A 1 175 ? 10.737 -15.315 1.114 1.00 86.06 175 PRO A N 1
ATOM 1414 C CA . PRO A 1 175 ? 9.535 -15.382 1.952 1.00 86.06 175 PRO A CA 1
ATOM 1415 C C . PRO A 1 175 ? 9.794 -15.202 3.456 1.00 86.06 175 PRO A C 1
ATOM 1417 O O . PRO A 1 175 ? 8.938 -14.679 4.156 1.00 86.06 175 PRO A O 1
ATOM 1420 N N . SER A 1 176 ? 10.967 -15.609 3.950 1.00 87.50 176 SER A N 1
ATOM 1421 C CA . SER A 1 176 ? 11.371 -15.466 5.357 1.00 87.50 176 SER A CA 1
ATOM 1422 C C . SER A 1 176 ? 11.616 -14.018 5.791 1.00 87.50 176 SER A C 1
ATOM 1424 O O . SER A 1 176 ? 11.612 -13.732 6.982 1.00 87.50 176 SER A O 1
ATOM 1426 N N . GLU A 1 177 ? 11.845 -13.110 4.843 1.00 86.88 177 GLU A N 1
ATOM 1427 C CA . GLU A 1 177 ? 12.116 -11.689 5.102 1.00 86.88 177 GLU A CA 1
ATOM 1428 C C . GLU A 1 177 ? 10.858 -10.817 4.939 1.00 86.88 177 GLU A C 1
ATOM 1430 O O . GLU A 1 177 ? 10.877 -9.611 5.188 1.00 86.88 177 GLU A O 1
ATOM 1435 N N . ASP A 1 178 ? 9.737 -11.414 4.530 1.00 88.88 178 ASP A N 1
ATOM 1436 C CA . ASP A 1 178 ? 8.511 -10.699 4.200 1.00 88.88 178 ASP A CA 1
ATOM 1437 C C . ASP A 1 178 ? 7.658 -10.393 5.434 1.00 88.88 178 ASP A C 1
ATOM 1439 O O . ASP A 1 178 ? 6.803 -11.176 5.835 1.00 88.88 178 ASP A O 1
ATOM 1443 N N . THR A 1 179 ? 7.859 -9.215 6.028 1.00 89.31 179 THR A N 1
ATOM 1444 C CA . THR A 1 179 ? 7.155 -8.812 7.261 1.00 89.31 179 THR A CA 1
ATOM 1445 C C . THR A 1 179 ? 5.824 -8.080 7.040 1.00 89.31 179 THR A C 1
ATOM 1447 O O . THR A 1 179 ? 5.094 -7.826 8.002 1.00 89.31 179 THR A O 1
ATOM 1450 N N . LEU A 1 180 ? 5.467 -7.747 5.791 1.00 91.12 180 LEU A N 1
ATOM 1451 C CA . LEU A 1 180 ? 4.299 -6.905 5.477 1.00 91.12 180 LEU A CA 1
ATOM 1452 C C . LEU A 1 180 ? 2.974 -7.533 5.932 1.00 91.12 180 LEU A C 1
ATOM 1454 O O . LEU A 1 180 ? 2.095 -6.835 6.463 1.00 91.12 180 LEU A O 1
ATOM 1458 N N . PHE A 1 181 ? 2.859 -8.850 5.752 1.00 92.50 181 PHE A N 1
ATOM 1459 C CA . PHE A 1 181 ? 1.645 -9.634 5.987 1.00 92.50 181 PHE A CA 1
ATOM 1460 C C . PHE A 1 181 ? 1.789 -10.673 7.110 1.00 92.50 181 PHE A C 1
ATOM 1462 O O . PHE A 1 181 ? 0.960 -11.577 7.204 1.00 92.50 181 PHE A O 1
ATOM 1469 N N . MET A 1 182 ? 2.822 -10.569 7.951 1.00 87.50 182 MET A N 1
ATOM 1470 C CA . MET A 1 182 ? 2.979 -11.476 9.091 1.00 87.50 182 MET A CA 1
ATOM 1471 C C . MET A 1 182 ? 2.045 -11.103 10.240 1.00 87.50 182 MET A C 1
ATOM 1473 O O . MET A 1 182 ? 1.850 -9.927 10.545 1.00 87.50 182 MET A O 1
ATOM 1477 N N . VAL A 1 183 ? 1.481 -12.128 10.878 1.00 73.50 183 VAL A N 1
ATOM 1478 C CA . VAL A 1 183 ? 0.757 -11.989 12.144 1.00 73.50 183 VAL A CA 1
ATOM 1479 C C . VAL A 1 183 ? 1.812 -11.818 13.240 1.00 73.50 183 VAL A C 1
ATOM 1481 O O . VAL A 1 183 ? 2.724 -12.642 13.298 1.00 73.50 183 VAL A O 1
ATOM 1484 N N . PRO A 1 184 ? 1.737 -10.783 14.094 1.00 67.06 184 PRO A N 1
ATOM 1485 C CA . PRO A 1 184 ? 2.581 -10.724 15.281 1.00 67.06 184 PRO A CA 1
ATOM 1486 C C . PRO A 1 184 ? 2.333 -11.982 16.116 1.00 67.06 184 PRO A C 1
ATOM 1488 O O . PRO A 1 184 ? 1.174 -12.295 16.397 1.00 67.06 184 PRO A O 1
ATOM 1491 N N . GLU A 1 185 ? 3.384 -12.711 16.496 1.00 63.75 185 GLU A N 1
ATOM 1492 C CA . GLU A 1 185 ? 3.232 -13.782 17.481 1.00 63.75 185 GLU A CA 1
ATOM 1493 C C . GLU A 1 185 ? 2.583 -13.181 18.732 1.00 63.75 185 GLU A C 1
ATOM 1495 O O . GLU A 1 185 ? 2.998 -12.119 19.210 1.00 63.75 185 GLU A O 1
ATOM 1500 N N . ALA A 1 186 ? 1.502 -13.802 19.211 1.00 55.59 186 ALA A N 1
ATOM 1501 C CA . ALA A 1 186 ? 0.871 -13.360 20.444 1.00 55.59 186 ALA A CA 1
ATOM 1502 C C . ALA A 1 186 ? 1.932 -13.390 21.557 1.00 55.59 186 ALA A C 1
ATOM 1504 O O . ALA A 1 186 ? 2.695 -14.361 21.619 1.00 55.59 186 ALA A O 1
ATOM 1505 N N . PRO A 1 187 ? 2.015 -12.362 22.422 1.00 51.38 187 PRO A N 1
ATOM 1506 C CA . PRO A 1 187 ? 2.915 -12.435 23.559 1.00 51.38 187 PRO A CA 1
ATOM 1507 C C . PRO A 1 187 ? 2.578 -13.705 24.354 1.00 51.38 187 PRO A C 1
ATOM 1509 O O . PRO A 1 187 ? 1.391 -13.996 24.544 1.00 51.38 187 PRO A O 1
ATOM 1512 N N . PRO A 1 188 ? 3.580 -14.489 24.787 1.00 40.19 188 PRO A N 1
ATOM 1513 C CA . PRO A 1 188 ? 3.322 -15.651 25.618 1.00 40.19 188 PRO A CA 1
ATOM 1514 C C . PRO A 1 188 ? 2.638 -15.160 26.901 1.00 40.19 188 PRO A C 1
ATOM 1516 O O . PRO A 1 188 ? 3.272 -14.506 27.726 1.00 40.19 188 PRO A O 1
ATOM 1519 N N . ASN A 1 189 ? 1.347 -15.481 27.034 1.00 51.12 189 ASN A N 1
ATOM 1520 C CA . ASN A 1 189 ? 0.430 -15.158 28.139 1.00 51.12 189 ASN A CA 1
ATOM 1521 C C . ASN A 1 189 ? -0.242 -13.768 28.086 1.00 51.12 189 ASN A C 1
ATOM 1523 O O . ASN A 1 189 ? 0.132 -12.858 28.827 1.00 51.12 189 ASN A O 1
ATOM 1527 N N . ALA A 1 190 ? -1.300 -13.649 27.277 1.00 39.34 190 ALA A N 1
ATOM 1528 C CA . ALA A 1 190 ? -2.369 -12.659 27.449 1.00 39.34 190 ALA A CA 1
ATOM 1529 C C . ALA A 1 190 ? -3.673 -13.364 27.846 1.00 39.34 190 ALA A C 1
ATOM 1531 O O . ALA A 1 190 ? -3.928 -14.457 27.286 1.00 39.34 190 ALA A O 1
#

pLDDT: mean 85.74, std 13.04, range [39.34, 98.19]

Foldseek 3Di:
DDQPWDKDWDWDDPDDPDIDIDIDTDHDDDDPVVVLVVVVVVVQVVQFVLQQDPVVRGGDGFAADWWWDDKDFQLACVPQQNLLLCVLQLPFAWSDWDQDPVNQWTKTKGDHPDPVQQKIKIWIHHHSTIIIIAMGHDPVVRVVSNVPRPPPAWDFPAADPVGTDTDGDGHHDDPVSDSRRDDPDDPPPD